Protein AF-A0A5J5V702-F1 (afdb_monomer)

Mean predicted aligned error: 15.48 Å

Organism: Gossypium barbadense (NCBI:txid3634)

Radius of gyration: 62.13 Å; Cα contacts (8 Å, |Δi|>4): 213; chains: 1; bounding box: 121×42×142 Å

pLDDT: mean 84.04, std 14.52, range [38.34, 98.62]

Sequence (280 aa):
MHNDGTEVNLLRATGCVHVANSTTPTIPLVICLHENYPQKAPLVFVSLHPMTPIHRHHPFVDNTTGATSPPYILTWKYPPCNLSELLRNLVQLFTIDNPFSYTPTTPACLTHPWLVSTKEALDRLVGMLHYDMVALRASTSDEIEKLSLLQEELKRRDRFITSMVAELGEERMRLEERVKNWAEETDRVENWLRVNDGRSLNARDVEIEDAFEMDETTRARLESSAADLAIEEVMYKLDKALEHEVVSFDSYIKQVRSLARQQFFHRCNEMASTSSPTSV

InterPro domains:
  IPR008883 Ubiquitin E2 variant, N-terminal [PF05743] (1-99)
  IPR008883 Ubiquitin E2 variant, N-terminal [PS51322] (1-104)
  IPR016135 Ubiquitin-conjugating enzyme/RWD-like [G3DSA:3.10.110.10] (1-103)
  IPR016135 Ubiquitin-conjugating enzyme/RWD-like [SSF54495] (14-100)
  IPR017916 Steadiness box (SB) domain [PF09454] (219-267)
  IPR017916 Steadiness box (SB) domain [PS51312] (215-280)
  IPR037202 ESCRT assembly domain [SSF140111] (221-268)
  IPR052070 ESCRT-I complex UEV domain-containing protein [PTHR23306] (104-271)

Foldseek 3Di:
DPPPPDDFDWDWDWDWADAPDPPDDIWIKIWTHGPPPPQAFIWIFTDADPVQFFDPQQLAAHRPGRTGHQVLNVVRHPPVDDPVVVSVLVNVSCNQPPRRDPDRPPPPPPDDPVVDPPSSVVRVVSRVVSVVVVVVVVVVVVVVVVVVVVVVVVVVVVVVVVVVVVVVVVVVVVVVVVVVVVVVVVVVVVVVCVVCVVVVVVCVPPDPVNVDDDDPLRVLLVVLVVLLVVLVVVLVVLVVCVVVVVDDPVRNVVSNVVSVVSNVVSVVSNVVSVPPDPDD

Structure (mmCIF, N/CA/C/O backbone):
data_AF-A0A5J5V702-F1
#
_entry.id   AF-A0A5J5V702-F1
#
loop_
_atom_site.group_PDB
_atom_site.id
_atom_site.type_symbol
_atom_site.label_atom_id
_atom_site.label_alt_id
_atom_site.label_comp_id
_atom_site.label_asym_id
_atom_site.label_entity_id
_atom_site.label_seq_id
_atom_site.pdbx_PDB_ins_code
_atom_site.Cartn_x
_atom_site.Cartn_y
_atom_site.Cartn_z
_atom_site.occupancy
_atom_site.B_iso_or_equiv
_atom_site.auth_seq_id
_atom_site.auth_comp_id
_atom_site.auth_asym_id
_atom_site.auth_atom_id
_atom_site.pdbx_PDB_model_num
ATOM 1 N N . MET A 1 1 ? 43.379 9.848 -31.985 1.00 45.41 1 MET A N 1
ATOM 2 C CA . MET A 1 1 ? 44.114 9.144 -30.919 1.00 45.41 1 MET A CA 1
ATOM 3 C C . MET A 1 1 ? 43.507 7.768 -30.775 1.00 45.41 1 MET A C 1
ATOM 5 O O . MET A 1 1 ? 42.282 7.672 -30.787 1.00 45.41 1 MET A O 1
ATOM 9 N N . HIS A 1 2 ? 44.319 6.716 -30.692 1.00 52.53 2 HIS A N 1
ATOM 10 C CA . HIS A 1 2 ? 43.804 5.435 -30.197 1.00 52.53 2 HIS A CA 1
ATOM 11 C C . HIS A 1 2 ? 43.393 5.596 -28.736 1.00 52.53 2 HIS A C 1
ATOM 13 O O . HIS A 1 2 ? 43.926 6.459 -28.041 1.00 52.53 2 HIS A O 1
ATOM 19 N N . ASN A 1 3 ? 42.544 4.699 -28.237 1.00 54.47 3 ASN A N 1
ATOM 20 C CA . ASN A 1 3 ? 42.250 4.572 -26.801 1.00 54.47 3 ASN A CA 1
ATOM 21 C C . ASN A 1 3 ? 43.488 4.206 -25.940 1.00 54.47 3 ASN A C 1
ATOM 23 O O . ASN A 1 3 ? 43.336 3.948 -24.753 1.00 54.47 3 ASN A O 1
ATOM 27 N N . ASP A 1 4 ? 44.690 4.183 -26.528 1.00 59.31 4 ASP A N 1
ATOM 28 C CA . ASP A 1 4 ? 45.968 3.766 -25.937 1.00 59.31 4 ASP A CA 1
ATOM 29 C C . ASP A 1 4 ? 47.013 4.909 -25.921 1.00 59.31 4 ASP A C 1
ATOM 31 O O . ASP A 1 4 ? 48.211 4.684 -25.800 1.00 59.31 4 ASP A O 1
ATOM 35 N N . GLY A 1 5 ? 46.581 6.163 -26.126 1.00 55.06 5 GLY A N 1
ATOM 36 C CA . GLY A 1 5 ? 47.442 7.354 -26.013 1.00 55.06 5 GLY A CA 1
ATOM 37 C C . GLY A 1 5 ? 48.407 7.606 -27.180 1.00 55.06 5 GLY A C 1
ATOM 38 O O . GLY A 1 5 ? 49.168 8.568 -27.145 1.00 55.06 5 GLY A O 1
ATOM 39 N N . THR A 1 6 ? 48.369 6.787 -28.233 1.00 62.66 6 THR A N 1
ATOM 40 C CA . THR A 1 6 ? 49.187 6.970 -29.441 1.00 62.66 6 THR A CA 1
ATOM 41 C C . THR A 1 6 ? 48.544 7.948 -30.433 1.00 62.66 6 THR A C 1
ATOM 43 O O . THR A 1 6 ? 47.348 7.872 -30.755 1.00 62.66 6 THR A O 1
ATOM 46 N N . GLU A 1 7 ? 49.356 8.888 -30.926 1.00 65.88 7 GLU A N 1
ATOM 47 C CA . GLU A 1 7 ? 49.005 9.783 -32.028 1.00 65.88 7 GLU A CA 1
ATOM 48 C C . GLU A 1 7 ? 49.080 9.015 -33.350 1.00 65.88 7 GLU A C 1
ATOM 50 O O . GLU A 1 7 ? 50.068 8.347 -33.640 1.00 65.88 7 GLU A O 1
ATOM 55 N N . VAL A 1 8 ? 48.008 9.078 -34.136 1.00 72.38 8 VAL A N 1
ATOM 56 C CA . VAL A 1 8 ? 47.887 8.377 -35.419 1.00 72.38 8 VAL A CA 1
ATOM 57 C C . VAL A 1 8 ? 47.246 9.327 -36.411 1.00 72.38 8 VAL A C 1
ATOM 59 O O . VAL A 1 8 ? 46.272 10.008 -36.062 1.00 72.38 8 VAL A O 1
ATOM 62 N N . ASN A 1 9 ? 47.766 9.369 -37.639 1.00 76.94 9 ASN A N 1
ATOM 63 C CA . ASN A 1 9 ? 47.197 10.217 -38.672 1.00 76.94 9 ASN A CA 1
ATOM 64 C C . ASN A 1 9 ? 45.887 9.602 -39.155 1.00 76.94 9 ASN A C 1
ATOM 66 O O . ASN A 1 9 ? 45.829 8.465 -39.622 1.00 76.94 9 ASN A O 1
ATOM 70 N N . LEU A 1 10 ? 44.808 10.368 -39.035 1.00 85.06 10 LEU A N 1
ATOM 71 C CA . LEU A 1 10 ? 43.509 9.982 -39.561 1.00 85.06 10 LEU A CA 1
ATOM 72 C C . LEU A 1 10 ? 43.209 10.822 -40.793 1.00 85.06 10 LEU A C 1
ATOM 74 O O . LEU A 1 10 ? 43.263 12.051 -40.739 1.00 85.06 10 LEU A O 1
ATOM 78 N N . LEU A 1 11 ? 42.835 10.168 -41.891 1.00 88.75 11 LEU A N 1
ATOM 79 C CA . LEU A 1 11 ? 42.277 10.885 -43.029 1.00 88.75 11 LEU A CA 1
ATOM 80 C C . LEU A 1 11 ? 40.830 11.231 -42.696 1.00 88.75 11 LEU A C 1
ATOM 82 O O . LEU A 1 11 ? 39.981 10.346 -42.587 1.00 88.75 11 LEU A O 1
ATOM 86 N N . ARG A 1 12 ? 40.558 12.524 -42.518 1.00 91.31 12 ARG A N 1
ATOM 87 C CA . ARG A 1 12 ? 39.220 13.043 -42.234 1.00 91.31 12 ARG A CA 1
ATOM 88 C C . ARG A 1 12 ? 38.536 13.460 -43.530 1.00 91.31 12 ARG A C 1
ATOM 90 O O . ARG A 1 12 ? 38.942 14.427 -44.166 1.00 91.31 12 ARG A O 1
ATOM 97 N N . ALA A 1 13 ? 37.464 12.763 -43.876 1.00 90.81 13 ALA A N 1
ATOM 98 C CA . ALA A 1 13 ? 36.543 13.133 -44.936 1.00 90.81 13 ALA A CA 1
ATOM 99 C C . ALA A 1 13 ? 35.248 13.668 -44.316 1.00 90.81 13 ALA A C 1
ATOM 101 O O . ALA A 1 13 ? 34.679 13.060 -43.413 1.00 90.81 13 ALA A O 1
ATOM 102 N N . THR A 1 14 ? 34.773 14.810 -44.796 1.00 91.19 14 THR A N 1
ATOM 103 C CA . THR A 1 14 ? 33.498 15.400 -44.375 1.00 91.19 14 THR A CA 1
ATOM 104 C C . THR A 1 14 ? 32.553 15.442 -45.557 1.00 91.19 14 THR A C 1
ATOM 106 O O . THR A 1 14 ? 32.949 15.860 -46.644 1.00 91.19 14 THR A O 1
ATOM 109 N N . GLY A 1 15 ? 31.310 15.036 -45.347 1.00 89.00 15 GLY A N 1
ATOM 110 C CA . GLY A 1 15 ? 30.301 15.010 -46.391 1.00 89.00 15 GLY A CA 1
ATOM 111 C C . GLY A 1 15 ? 28.898 15.015 -45.812 1.00 89.00 15 GLY A C 1
ATOM 112 O O . GLY A 1 15 ? 28.700 15.145 -44.608 1.00 89.00 15 GLY A O 1
ATOM 113 N N . CYS A 1 16 ? 27.921 14.863 -46.691 1.00 88.06 16 CYS A N 1
ATOM 114 C CA . CYS A 1 16 ? 26.512 14.902 -46.346 1.00 88.06 16 CYS A CA 1
ATOM 115 C C . CYS A 1 16 ? 25.790 13.736 -47.018 1.00 88.06 16 CYS A C 1
ATOM 117 O O . CYS A 1 16 ? 25.974 13.500 -48.213 1.00 88.06 16 CYS A O 1
ATOM 119 N N . VAL A 1 17 ? 24.952 13.032 -46.263 1.00 86.75 17 VAL A N 1
ATOM 120 C CA . VAL A 1 17 ? 24.092 11.964 -46.774 1.00 86.75 17 VAL A CA 1
ATOM 121 C C . VAL A 1 17 ? 22.663 12.474 -46.893 1.00 86.75 17 VAL A C 1
ATOM 123 O O . VAL A 1 17 ? 22.131 13.108 -45.983 1.00 86.75 17 VAL A O 1
ATOM 126 N N . HIS A 1 18 ? 22.056 12.186 -48.040 1.00 83.12 18 HIS A N 1
ATOM 127 C CA . HIS A 1 18 ? 20.666 12.505 -48.328 1.00 83.12 18 HIS A CA 1
ATOM 128 C C . HIS A 1 18 ? 19.852 11.218 -48.256 1.00 83.12 18 HIS A C 1
ATOM 130 O O . HIS A 1 18 ? 20.217 10.206 -48.854 1.00 83.12 18 HIS A O 1
ATOM 136 N N . VAL A 1 19 ? 18.757 11.278 -47.513 1.00 81.81 19 VAL A N 1
ATOM 137 C CA . VAL A 1 19 ? 17.764 10.211 -47.405 1.00 81.81 19 VAL A CA 1
ATOM 138 C C . VAL A 1 19 ? 16.614 10.541 -48.359 1.00 81.81 19 VAL A C 1
ATOM 140 O O . VAL A 1 19 ? 16.327 11.713 -48.591 1.00 81.81 19 VAL A O 1
ATOM 143 N N . ALA A 1 20 ? 15.970 9.528 -48.944 1.00 64.81 20 ALA A N 1
ATOM 144 C CA . ALA A 1 20 ? 15.042 9.664 -50.077 1.00 64.81 20 ALA A CA 1
ATOM 145 C C . ALA A 1 20 ? 13.696 10.376 -49.783 1.00 64.81 20 ALA A C 1
ATOM 147 O O . ALA A 1 20 ? 12.790 10.326 -50.611 1.00 64.81 20 ALA A O 1
ATOM 148 N N . ASN A 1 21 ? 13.566 11.085 -48.659 1.00 61.84 21 ASN A N 1
ATOM 149 C CA . ASN A 1 21 ? 12.361 11.824 -48.289 1.00 61.84 21 ASN A CA 1
ATOM 150 C C . ASN A 1 21 ? 12.642 13.334 -48.352 1.00 61.84 21 ASN A C 1
ATOM 152 O O . ASN A 1 21 ? 13.503 13.846 -47.641 1.00 61.84 21 ASN A O 1
ATOM 156 N N . SER A 1 22 ? 11.896 14.068 -49.184 1.00 54.03 22 SER A N 1
ATOM 157 C CA . SER A 1 22 ? 12.130 15.495 -49.487 1.00 54.03 22 SER A CA 1
ATOM 158 C C . SER A 1 22 ? 12.001 16.453 -48.293 1.00 54.03 22 SER A C 1
ATOM 160 O O . SER A 1 22 ? 12.308 17.634 -48.428 1.00 54.03 22 SER A O 1
ATOM 162 N N . THR A 1 23 ? 11.523 15.969 -47.146 1.00 65.25 23 THR A N 1
ATOM 163 C CA . THR A 1 23 ? 11.234 16.771 -45.946 1.00 65.25 23 THR A CA 1
ATOM 164 C C . THR A 1 23 ? 12.245 16.555 -44.815 1.00 65.25 23 THR A C 1
ATOM 166 O O . THR A 1 23 ? 12.215 17.292 -43.834 1.00 65.25 23 THR A O 1
ATOM 169 N N . THR A 1 24 ? 13.133 15.555 -44.912 1.00 71.12 24 THR A N 1
ATOM 170 C CA . THR A 1 24 ? 14.126 15.277 -43.860 1.00 71.12 24 THR A CA 1
ATOM 171 C C . THR A 1 24 ? 15.396 16.105 -44.055 1.00 71.12 24 THR A C 1
ATOM 173 O O . THR A 1 24 ? 15.865 16.217 -45.190 1.00 71.12 24 THR A O 1
ATOM 176 N N . PRO A 1 25 ? 15.994 16.652 -42.979 1.00 77.69 25 PRO A N 1
ATOM 177 C CA . PRO A 1 25 ? 17.246 17.388 -43.082 1.00 77.69 25 PRO A CA 1
ATOM 178 C C . PRO A 1 25 ? 18.377 16.474 -43.569 1.00 77.69 25 PRO A C 1
ATOM 180 O O . PRO A 1 25 ? 18.447 15.293 -43.217 1.00 77.69 25 PRO A O 1
ATOM 183 N N . THR A 1 26 ? 19.280 17.039 -44.370 1.00 84.44 26 THR A N 1
ATOM 184 C CA . THR A 1 26 ? 20.509 16.369 -44.800 1.00 84.44 26 THR A CA 1
ATOM 185 C C . THR A 1 26 ? 21.360 15.997 -43.587 1.00 84.44 26 THR A C 1
ATOM 187 O O . THR A 1 26 ? 21.504 16.794 -42.662 1.00 84.44 26 THR A O 1
ATOM 190 N N . ILE A 1 27 ? 21.960 14.804 -43.601 1.00 88.56 27 ILE A N 1
ATOM 191 C CA . ILE A 1 27 ? 22.721 14.277 -42.465 1.00 88.56 27 ILE A CA 1
ATOM 192 C C . ILE A 1 27 ? 24.217 14.538 -42.689 1.00 88.56 27 ILE A C 1
ATOM 194 O O . ILE A 1 27 ? 24.819 13.893 -43.554 1.00 88.56 27 ILE A O 1
ATOM 198 N N . PRO A 1 28 ? 24.848 15.468 -41.948 1.00 91.38 28 PRO A N 1
ATOM 199 C CA . PRO A 1 28 ? 26.277 15.729 -42.066 1.00 91.38 28 PRO A CA 1
ATOM 200 C C . PRO A 1 28 ? 27.086 14.598 -41.422 1.00 91.38 28 PRO A C 1
ATOM 202 O O . PRO A 1 28 ? 26.949 14.326 -40.229 1.00 91.38 28 PRO A O 1
ATOM 205 N N . LEU A 1 29 ? 27.968 13.971 -42.197 1.00 91.88 29 LEU A N 1
ATOM 206 C CA . LEU A 1 29 ? 28.841 12.887 -41.759 1.00 91.88 29 LEU A CA 1
ATOM 207 C C . LEU A 1 29 ? 30.314 13.294 -41.792 1.00 91.88 29 LEU A C 1
ATOM 209 O O . LEU A 1 29 ? 30.806 13.916 -42.735 1.00 91.88 29 LEU A O 1
ATOM 213 N N . VAL A 1 30 ? 31.038 12.861 -40.768 1.00 93.38 30 VAL A N 1
ATOM 214 C CA . VAL A 1 30 ? 32.495 12.909 -40.685 1.00 93.38 30 VAL A CA 1
ATOM 215 C C . VAL A 1 30 ? 32.998 11.475 -40.640 1.00 93.38 30 VAL A C 1
ATOM 217 O O . VAL A 1 30 ? 32.661 10.726 -39.728 1.00 93.38 30 VAL A O 1
ATOM 220 N N . ILE A 1 31 ? 33.807 11.094 -41.622 1.00 93.56 31 ILE A N 1
ATOM 221 C CA . ILE A 1 31 ? 34.432 9.778 -41.712 1.00 93.56 31 ILE A CA 1
ATOM 222 C C . ILE A 1 31 ? 35.928 9.947 -41.485 1.00 93.56 31 ILE A C 1
ATOM 224 O O . ILE A 1 31 ? 36.589 10.696 -42.202 1.00 93.56 31 ILE A O 1
ATOM 228 N N . CYS A 1 32 ? 36.468 9.235 -40.506 1.00 91.88 32 CYS A N 1
ATOM 229 C CA . CYS A 1 32 ? 37.891 9.217 -40.203 1.00 91.88 32 CYS A CA 1
ATOM 230 C C .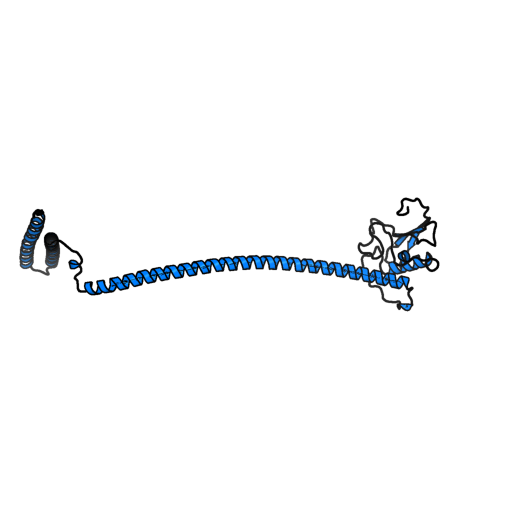 CYS A 1 32 ? 38.460 7.834 -40.540 1.00 91.88 32 CYS A C 1
ATOM 232 O O . CYS A 1 32 ? 38.056 6.827 -39.953 1.00 91.88 32 CYS A O 1
ATOM 234 N N . LEU A 1 33 ? 39.401 7.782 -41.483 1.00 92.06 33 LEU A N 1
ATOM 235 C CA . LEU A 1 33 ? 40.094 6.556 -41.878 1.00 92.06 33 LEU A CA 1
ATOM 236 C C . LEU A 1 33 ? 41.418 6.436 -41.128 1.00 92.06 33 LEU A C 1
ATOM 238 O O . LEU A 1 33 ? 42.198 7.385 -41.081 1.00 92.06 33 LEU A O 1
ATOM 242 N N . HIS A 1 34 ? 41.681 5.256 -40.579 1.00 90.31 34 HIS A N 1
ATOM 243 C CA . HIS A 1 34 ? 42.969 4.924 -39.979 1.00 90.31 34 HIS A CA 1
ATOM 244 C C . HIS A 1 34 ? 44.005 4.595 -41.065 1.00 90.31 34 HIS A C 1
ATOM 246 O O . HIS A 1 34 ? 43.657 4.033 -42.097 1.00 90.31 34 HIS A O 1
ATOM 252 N N . GLU A 1 35 ? 45.289 4.829 -40.789 1.00 87.31 35 GLU A N 1
ATOM 253 C CA . GLU A 1 35 ? 46.437 4.383 -41.608 1.00 87.31 35 GLU A CA 1
ATOM 254 C C . GLU A 1 35 ? 46.402 2.892 -42.022 1.00 87.31 35 GLU A C 1
ATOM 256 O O . GLU A 1 35 ? 46.910 2.538 -43.078 1.00 87.31 35 GLU A O 1
ATOM 261 N N . ASN A 1 36 ? 45.752 2.019 -41.238 1.0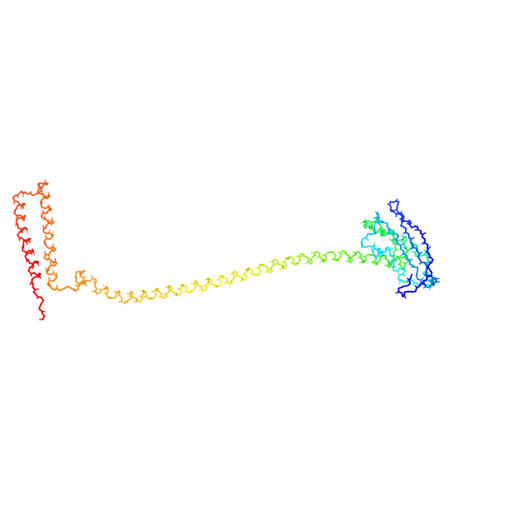0 88.69 36 ASN A N 1
ATOM 262 C CA . ASN A 1 36 ? 45.616 0.583 -41.511 1.00 88.69 36 ASN A CA 1
ATOM 263 C C . ASN A 1 36 ? 44.274 0.264 -42.186 1.00 88.69 36 ASN A C 1
ATOM 265 O O . ASN A 1 36 ? 43.754 -0.843 -42.056 1.00 88.69 36 ASN A O 1
ATOM 269 N N . TYR A 1 37 ? 43.632 1.249 -42.806 1.00 88.25 37 TYR A N 1
ATOM 270 C CA . TYR A 1 37 ? 42.491 1.009 -43.673 1.00 88.25 37 TYR A CA 1
ATOM 271 C C . TYR A 1 37 ? 42.990 0.318 -44.956 1.00 88.25 37 TYR A C 1
ATOM 273 O O . TYR A 1 37 ? 43.976 0.775 -45.535 1.00 88.25 37 TYR A O 1
ATOM 281 N N . PRO A 1 38 ? 42.332 -0.751 -45.440 1.00 90.75 38 PRO A N 1
ATOM 282 C CA . PRO A 1 38 ? 40.997 -1.227 -45.067 1.00 90.75 38 PRO A CA 1
ATOM 283 C C . PRO A 1 38 ? 40.950 -2.333 -43.997 1.00 90.75 38 PRO A C 1
ATOM 285 O O . PRO A 1 38 ? 39.866 -2.834 -43.700 1.00 90.75 38 PRO A O 1
ATOM 288 N N . GLN A 1 39 ? 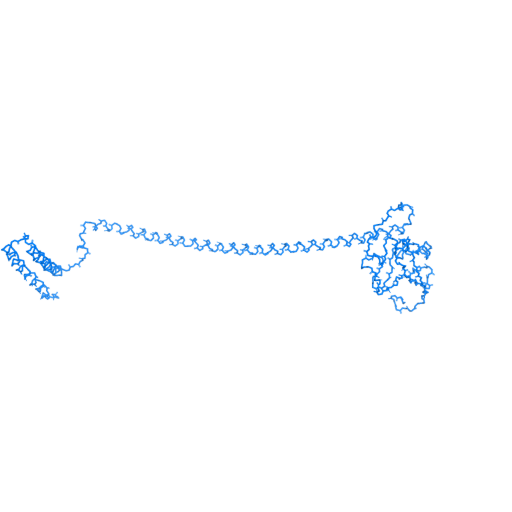42.072 -2.735 -43.394 1.00 90.50 39 GLN A N 1
ATOM 289 C CA . GLN A 1 39 ? 42.091 -3.773 -42.352 1.00 90.50 39 GLN A CA 1
ATOM 290 C C . GLN A 1 39 ? 41.395 -3.325 -41.055 1.00 90.50 39 GLN A C 1
ATOM 292 O O . GLN A 1 39 ? 40.799 -4.153 -40.367 1.00 90.50 39 GLN A O 1
ATOM 297 N N . LYS A 1 40 ? 41.428 -2.026 -40.731 1.00 89.12 40 LYS A N 1
ATOM 298 C CA . LYS A 1 40 ? 40.650 -1.419 -39.640 1.00 89.12 40 LYS A CA 1
ATOM 299 C C . LYS A 1 40 ? 39.413 -0.692 -40.166 1.00 89.12 40 LYS A C 1
ATOM 301 O O . LYS A 1 40 ? 39.465 -0.044 -41.211 1.00 89.12 40 LYS A O 1
ATOM 306 N N . ALA A 1 41 ? 38.324 -0.780 -39.405 1.00 91.75 41 ALA A N 1
ATOM 307 C CA . ALA A 1 41 ? 37.080 -0.090 -39.714 1.00 91.75 41 ALA A CA 1
ATOM 308 C C . ALA A 1 41 ? 37.267 1.440 -39.695 1.00 91.75 41 ALA A C 1
ATOM 310 O O . ALA A 1 41 ? 38.043 1.952 -38.881 1.00 91.75 41 ALA A O 1
ATOM 311 N N . PRO A 1 42 ? 36.556 2.180 -40.558 1.00 93.00 42 PRO A N 1
ATOM 312 C CA . PRO A 1 42 ? 36.474 3.629 -40.454 1.00 93.00 42 PRO A CA 1
ATOM 313 C C . PRO A 1 42 ? 35.679 4.039 -39.208 1.00 93.00 42 PRO A C 1
ATOM 315 O O . PRO A 1 42 ? 34.750 3.345 -38.795 1.00 93.00 42 PRO A O 1
ATOM 318 N N . LEU A 1 43 ? 36.008 5.198 -38.643 1.00 92.31 43 LEU A N 1
ATOM 319 C CA . LEU A 1 43 ? 35.183 5.844 -37.624 1.00 92.31 43 LEU A CA 1
ATOM 320 C C . LEU A 1 43 ? 34.215 6.793 -38.322 1.00 92.31 43 LEU A C 1
ATOM 322 O O . LEU A 1 43 ? 34.636 7.571 -39.179 1.00 92.31 43 LEU A O 1
ATOM 326 N N . VAL A 1 44 ? 32.936 6.744 -37.965 1.00 93.00 44 VAL A N 1
ATOM 327 C CA . VAL A 1 44 ? 31.908 7.586 -38.581 1.00 93.00 44 VAL A CA 1
ATOM 328 C C . VAL A 1 44 ? 31.148 8.333 -37.498 1.00 93.00 44 VAL A C 1
ATOM 330 O O . VAL A 1 44 ? 30.690 7.728 -36.530 1.00 93.00 44 VAL A O 1
ATOM 333 N N . PHE A 1 45 ? 31.006 9.641 -37.685 1.00 92.44 45 PHE A N 1
ATOM 334 C CA . PHE A 1 45 ? 30.318 10.543 -36.772 1.00 92.44 45 PHE A CA 1
ATOM 335 C C . PHE A 1 45 ? 29.269 11.358 -37.527 1.00 92.44 45 PHE A C 1
ATOM 337 O O . PHE A 1 45 ? 29.546 11.883 -38.607 1.00 92.44 45 PHE A O 1
ATOM 344 N N . VAL A 1 46 ? 28.084 11.505 -36.947 1.00 91.94 46 VAL A N 1
ATOM 345 C CA . VAL A 1 46 ? 27.089 12.501 -37.342 1.00 91.94 46 VAL A CA 1
ATOM 346 C C . VAL A 1 46 ? 27.474 13.824 -36.690 1.00 91.94 46 VAL A C 1
ATOM 348 O O . VAL A 1 46 ? 27.697 13.887 -35.482 1.00 91.94 46 VAL A O 1
ATOM 351 N N . SER A 1 47 ? 27.585 14.892 -37.479 1.00 87.00 47 SER A N 1
ATOM 352 C CA . SER A 1 47 ? 27.947 16.199 -36.921 1.00 87.00 47 SER A CA 1
ATOM 353 C C . SER A 1 47 ? 26.802 16.731 -36.070 1.00 87.00 47 SER A C 1
ATOM 355 O O . SER A 1 47 ? 25.681 16.889 -36.552 1.00 87.00 47 SER A O 1
ATOM 357 N N . LEU A 1 48 ? 27.100 17.023 -34.808 1.00 82.69 48 LEU A N 1
ATOM 358 C CA . LEU A 1 48 ? 26.140 17.592 -33.876 1.00 82.69 48 LEU A CA 1
ATOM 359 C C . LEU A 1 48 ? 25.925 19.073 -34.188 1.00 82.69 48 LEU A C 1
ATOM 361 O O . LEU A 1 48 ? 26.885 19.828 -34.357 1.00 82.69 48 LEU A O 1
ATOM 365 N N . HIS A 1 49 ? 24.665 19.496 -34.225 1.00 79.00 49 HIS A N 1
ATOM 366 C CA . HIS A 1 49 ? 24.304 20.901 -34.350 1.00 79.00 49 HIS A CA 1
ATOM 367 C C . HIS A 1 49 ? 23.369 21.298 -33.196 1.00 79.00 49 HIS A C 1
ATOM 369 O O . HIS A 1 49 ? 22.406 20.573 -32.939 1.00 79.00 49 HIS A O 1
ATOM 375 N N . PRO A 1 50 ? 23.599 22.435 -32.505 1.00 72.50 50 PRO A N 1
ATOM 376 C CA . PRO A 1 50 ? 22.805 22.817 -31.332 1.00 72.50 50 PRO A CA 1
ATOM 377 C C . PRO A 1 50 ? 21.301 22.950 -31.599 1.00 72.50 50 PRO A C 1
ATOM 379 O O . PRO A 1 50 ? 20.502 22.721 -30.697 1.00 72.50 50 PRO A O 1
ATOM 382 N N . MET A 1 51 ? 20.914 23.304 -32.830 1.00 74.94 51 MET A N 1
ATOM 383 C CA . MET A 1 51 ? 19.506 23.473 -33.216 1.00 74.94 51 MET A CA 1
ATOM 384 C C . MET A 1 51 ? 18.829 22.174 -33.672 1.00 74.94 51 MET A C 1
ATOM 386 O O . MET A 1 51 ? 17.607 22.130 -33.764 1.00 74.94 51 MET A O 1
ATOM 390 N N . THR A 1 52 ? 19.594 21.115 -33.949 1.00 78.88 52 THR A N 1
ATOM 391 C CA . THR A 1 52 ? 19.071 19.807 -34.373 1.00 78.88 52 THR A CA 1
ATOM 392 C C . THR A 1 52 ? 19.788 18.704 -33.593 1.00 78.88 52 THR A C 1
ATOM 394 O O . THR A 1 52 ? 20.711 18.071 -34.116 1.00 78.88 52 THR A O 1
ATOM 397 N N . PRO A 1 53 ? 19.429 18.505 -32.313 1.00 82.50 53 PRO A N 1
ATOM 398 C CA . PRO A 1 53 ? 20.021 17.448 -31.512 1.00 82.50 53 PRO A CA 1
ATOM 399 C C . PRO A 1 53 ? 19.600 16.070 -32.028 1.00 82.50 53 PRO A C 1
ATOM 401 O O . PRO A 1 53 ? 18.490 15.884 -32.527 1.00 82.50 53 PRO A O 1
ATOM 404 N N . ILE A 1 54 ? 20.493 15.095 -31.874 1.00 84.94 54 ILE A N 1
ATOM 405 C CA . ILE A 1 54 ? 20.183 13.690 -32.148 1.00 84.94 54 ILE A CA 1
ATOM 406 C C . ILE A 1 54 ? 19.202 13.198 -31.080 1.00 84.94 54 ILE A C 1
ATOM 408 O O . ILE A 1 54 ? 19.339 13.536 -29.896 1.00 84.94 54 ILE A O 1
ATOM 412 N N . HIS A 1 55 ? 18.184 12.432 -31.472 1.00 82.94 55 HIS A N 1
ATOM 413 C CA . HIS A 1 55 ? 17.197 11.939 -30.510 1.00 82.94 55 HIS A CA 1
ATOM 414 C C . HIS A 1 55 ? 17.814 10.936 -29.511 1.00 82.94 55 HIS A C 1
ATOM 416 O O . HIS A 1 55 ? 18.802 10.260 -29.788 1.00 82.94 55 HIS A O 1
ATOM 422 N N . ARG A 1 56 ? 17.274 10.895 -28.283 1.00 80.25 56 ARG A N 1
ATOM 423 C CA . ARG A 1 56 ? 17.956 10.294 -27.114 1.00 80.25 56 ARG A CA 1
ATOM 424 C C . ARG A 1 56 ? 18.083 8.769 -27.138 1.00 80.25 56 ARG A C 1
ATOM 426 O O . ARG A 1 56 ? 18.899 8.248 -26.388 1.00 80.25 56 ARG A O 1
ATOM 433 N N . HIS A 1 57 ? 17.280 8.078 -27.940 1.00 81.44 57 HIS A N 1
ATOM 434 C CA . HIS A 1 57 ? 17.206 6.614 -27.961 1.00 81.44 57 HIS A CA 1
ATOM 435 C C . HIS A 1 57 ? 17.527 6.066 -29.356 1.00 81.44 57 HIS A C 1
ATOM 437 O O . HIS A 1 57 ? 16.939 5.079 -29.785 1.00 81.44 57 HIS A O 1
ATOM 443 N N . HIS A 1 58 ? 18.411 6.741 -30.097 1.00 86.88 58 HIS A N 1
ATOM 444 C CA . HIS A 1 58 ? 18.828 6.257 -31.405 1.00 86.88 58 HIS A CA 1
ATOM 445 C C . HIS A 1 58 ? 19.675 4.980 -31.242 1.00 86.88 58 HIS A C 1
ATOM 447 O O . HIS A 1 58 ? 20.690 5.010 -30.541 1.00 86.88 58 HIS A O 1
ATOM 453 N N . PRO A 1 59 ? 19.323 3.864 -31.907 1.00 86.38 59 PRO A N 1
ATOM 454 C CA . PRO A 1 59 ? 19.945 2.557 -31.686 1.00 86.38 59 PRO A CA 1
ATOM 455 C C . PRO A 1 59 ? 21.429 2.516 -32.071 1.00 86.38 59 PRO A C 1
ATOM 457 O O . PRO A 1 59 ? 22.199 1.747 -31.500 1.00 86.38 59 PRO A O 1
ATOM 460 N N . PHE A 1 60 ? 21.838 3.339 -33.043 1.00 88.88 60 PHE A N 1
ATOM 461 C CA . PHE A 1 60 ? 23.185 3.290 -33.631 1.00 88.88 60 PHE A CA 1
ATOM 462 C C . PHE A 1 60 ? 23.987 4.581 -33.541 1.00 88.88 60 PHE A C 1
ATOM 464 O O . PHE A 1 60 ? 25.088 4.620 -34.084 1.00 88.88 60 PHE A O 1
ATOM 471 N N . VAL A 1 61 ? 23.463 5.644 -32.930 1.00 90.31 61 VAL A N 1
ATOM 472 C CA . VAL A 1 61 ? 24.128 6.952 -32.927 1.00 90.31 61 VAL A CA 1
ATOM 473 C C . VAL A 1 61 ? 24.068 7.526 -31.528 1.00 90.31 61 VAL A C 1
ATOM 475 O O . VAL A 1 61 ? 22.991 7.726 -30.977 1.00 90.31 61 VAL A O 1
ATOM 478 N N . ASP A 1 62 ? 25.239 7.779 -30.961 1.00 89.44 62 ASP A N 1
ATOM 479 C CA . ASP A 1 62 ? 25.351 8.399 -29.650 1.00 89.44 62 ASP A CA 1
ATOM 480 C C . ASP A 1 62 ? 24.952 9.879 -29.726 1.00 89.44 62 ASP A C 1
ATOM 482 O O . ASP A 1 62 ? 25.453 10.638 -30.559 1.00 89.44 62 ASP A O 1
ATOM 486 N N . ASN A 1 63 ? 24.057 10.301 -28.835 1.00 87.19 63 ASN A N 1
ATOM 487 C CA . ASN A 1 63 ? 23.548 11.667 -28.795 1.00 87.19 63 ASN A CA 1
ATOM 488 C C . ASN A 1 63 ? 24.578 12.685 -28.274 1.00 87.19 63 ASN A C 1
ATOM 490 O O . ASN A 1 63 ? 24.431 13.876 -28.548 1.00 87.19 63 ASN A O 1
ATOM 494 N N . THR A 1 64 ? 25.606 12.242 -27.541 1.00 86.50 64 THR A N 1
ATOM 495 C CA . THR A 1 64 ? 26.606 13.135 -26.936 1.00 86.50 64 THR A CA 1
ATOM 496 C C . THR A 1 64 ? 27.808 13.375 -27.838 1.00 86.50 64 THR A C 1
ATOM 498 O O . THR A 1 64 ? 28.295 14.501 -27.924 1.00 86.50 64 THR A O 1
ATOM 501 N N . THR A 1 65 ? 28.278 12.336 -28.530 1.00 87.00 65 THR A N 1
ATOM 502 C CA . THR A 1 65 ? 29.459 12.412 -29.403 1.00 87.00 65 THR A CA 1
ATOM 503 C C . THR A 1 65 ? 29.115 12.435 -30.891 1.00 87.00 65 THR A C 1
ATOM 505 O O . THR A 1 65 ? 29.961 12.797 -31.708 1.00 87.00 65 THR A O 1
ATOM 508 N N . GLY A 1 66 ? 27.896 12.032 -31.266 1.00 87.38 66 GLY A N 1
ATOM 509 C CA . GLY A 1 66 ? 27.515 11.798 -32.657 1.00 87.38 66 GLY A CA 1
ATOM 510 C C . GLY A 1 66 ? 28.156 10.544 -33.258 1.00 87.38 66 GLY A C 1
ATOM 511 O O . GLY A 1 66 ? 28.011 10.307 -34.456 1.00 87.38 66 GLY A O 1
ATOM 512 N N . ALA A 1 67 ? 28.883 9.737 -32.478 1.00 90.38 67 ALA A N 1
ATOM 513 C CA . ALA A 1 67 ? 29.534 8.533 -32.975 1.00 90.38 67 ALA A CA 1
ATOM 514 C C . ALA A 1 67 ? 28.501 7.505 -33.447 1.00 90.38 67 ALA A C 1
ATOM 516 O O . ALA A 1 67 ? 27.554 7.179 -32.731 1.00 90.38 67 ALA A O 1
ATOM 517 N N . THR A 1 68 ? 28.706 6.974 -34.651 1.00 90.69 68 THR A N 1
ATOM 518 C CA . THR A 1 68 ? 27.845 5.938 -35.223 1.00 90.69 68 THR A CA 1
ATOM 519 C C . THR A 1 68 ? 28.463 4.560 -35.007 1.00 90.69 68 THR A C 1
ATOM 521 O O . THR A 1 68 ? 29.653 4.356 -35.251 1.00 90.69 68 THR A O 1
ATOM 524 N N . SER A 1 69 ? 27.655 3.612 -34.545 1.00 89.06 69 SER A N 1
ATOM 525 C CA . SER A 1 69 ? 28.061 2.232 -34.261 1.00 89.06 69 SER A CA 1
ATOM 526 C C . SER A 1 69 ? 27.088 1.211 -34.869 1.00 89.06 69 SER A C 1
ATOM 528 O O . SER A 1 69 ? 26.556 0.370 -34.143 1.00 89.06 69 SER A O 1
ATOM 530 N N . PRO A 1 70 ? 26.814 1.253 -36.189 1.00 88.31 70 PRO A N 1
ATOM 531 C CA . PRO A 1 70 ? 26.025 0.210 -36.830 1.00 88.31 70 PRO A CA 1
ATOM 532 C C . PRO A 1 70 ? 26.769 -1.137 -36.771 1.00 88.31 70 PRO A C 1
ATOM 534 O O . PRO A 1 70 ? 28.006 -1.164 -36.869 1.00 88.31 70 PRO A O 1
ATOM 537 N N . PRO A 1 71 ? 26.055 -2.272 -36.666 1.00 87.50 71 PRO A N 1
ATOM 538 C CA . PRO A 1 71 ? 26.671 -3.595 -36.696 1.00 87.50 71 PRO A CA 1
ATOM 539 C C . PRO A 1 71 ? 27.579 -3.827 -37.908 1.00 87.50 71 PRO A C 1
ATOM 541 O O . PRO A 1 71 ? 28.573 -4.548 -37.779 1.00 87.50 71 PRO A O 1
ATOM 544 N N . TYR A 1 72 ? 27.333 -3.169 -39.047 1.00 87.50 72 TYR A N 1
ATOM 545 C CA . TYR A 1 72 ? 28.268 -3.155 -40.176 1.00 87.50 72 TYR A CA 1
ATOM 546 C C . TYR A 1 72 ? 29.697 -2.709 -39.788 1.00 87.50 72 TYR A C 1
ATOM 548 O O . TYR A 1 72 ? 30.659 -3.386 -40.161 1.00 87.50 72 TYR A O 1
ATOM 556 N N . ILE A 1 73 ? 29.854 -1.622 -39.016 1.00 90.19 73 ILE A N 1
ATOM 557 C CA . ILE A 1 73 ? 31.159 -1.138 -38.515 1.00 90.19 73 ILE A CA 1
ATOM 558 C C . ILE A 1 73 ? 31.704 -2.082 -37.437 1.00 90.19 73 ILE A C 1
ATOM 560 O O . ILE A 1 73 ? 32.880 -2.440 -37.470 1.00 90.19 73 ILE A O 1
ATOM 564 N N . LEU A 1 74 ? 30.849 -2.539 -36.515 1.00 88.69 74 LEU A N 1
ATOM 565 C CA . LEU A 1 74 ? 31.257 -3.420 -35.410 1.00 88.69 74 LEU A CA 1
ATOM 566 C C . LEU A 1 74 ? 31.771 -4.784 -35.892 1.00 88.69 74 LEU A C 1
ATOM 568 O O . LEU A 1 74 ? 32.618 -5.404 -35.254 1.00 88.69 74 LEU A O 1
ATOM 572 N N . THR A 1 75 ? 31.273 -5.253 -37.034 1.00 89.69 75 THR A N 1
ATOM 573 C CA . THR A 1 75 ? 31.634 -6.547 -37.628 1.00 89.69 75 THR A CA 1
ATOM 574 C C . THR A 1 75 ? 32.460 -6.391 -38.908 1.00 89.69 75 THR A C 1
ATOM 576 O O . THR A 1 75 ? 32.422 -7.263 -39.788 1.00 89.69 75 THR A O 1
ATOM 579 N N . TRP A 1 76 ? 33.191 -5.277 -39.026 1.00 91.06 76 TRP A N 1
ATOM 580 C CA . TRP A 1 76 ? 34.041 -4.955 -40.169 1.00 91.06 76 TRP A CA 1
ATOM 581 C C . TRP A 1 76 ? 35.087 -6.043 -40.429 1.00 91.06 76 TRP A C 1
ATOM 583 O O . TRP A 1 76 ? 35.869 -6.402 -39.548 1.00 91.06 76 TRP A O 1
ATOM 593 N N . LYS A 1 77 ? 35.123 -6.553 -41.663 1.00 91.38 77 LYS A N 1
ATOM 594 C CA . LYS A 1 77 ? 36.133 -7.507 -42.134 1.00 91.38 77 LYS A CA 1
ATOM 595 C C . LYS A 1 77 ? 36.487 -7.194 -43.582 1.00 91.38 77 LYS A C 1
ATOM 597 O O . LYS A 1 77 ? 35.609 -7.182 -44.437 1.00 91.38 77 LYS A O 1
ATOM 602 N N . TYR A 1 78 ? 37.764 -6.974 -43.866 1.00 87.69 78 TYR A N 1
ATOM 603 C CA . TYR A 1 78 ? 38.269 -6.852 -45.235 1.00 87.69 78 TYR A CA 1
ATOM 604 C C . TYR A 1 78 ? 38.605 -8.246 -45.806 1.00 87.69 78 TYR A C 1
ATOM 606 O O . TYR A 1 78 ? 39.121 -9.071 -45.049 1.00 87.69 78 TYR A O 1
ATOM 614 N N . PRO A 1 79 ? 38.321 -8.555 -47.093 1.00 87.75 79 PRO A N 1
ATOM 615 C CA . PRO A 1 79 ? 37.784 -7.689 -48.153 1.00 87.75 79 PRO A CA 1
ATOM 616 C C . PRO A 1 79 ? 36.258 -7.478 -48.276 1.00 87.75 79 PRO A C 1
ATOM 618 O O . PRO A 1 79 ? 35.891 -6.584 -49.039 1.00 87.75 79 PRO A O 1
ATOM 621 N N . PRO A 1 80 ? 35.343 -8.213 -47.603 1.00 85.31 80 PRO A N 1
ATOM 622 C CA . PRO A 1 80 ? 33.912 -8.048 -47.874 1.00 85.31 80 PRO A CA 1
ATOM 623 C C . PRO A 1 80 ? 33.341 -6.691 -47.428 1.00 85.31 80 PRO A C 1
ATOM 625 O O . PRO A 1 80 ? 32.346 -6.247 -47.991 1.00 85.31 80 PRO A O 1
ATOM 628 N N . CYS A 1 81 ? 33.957 -6.015 -46.453 1.00 89.62 81 CYS A N 1
ATOM 629 C CA . CYS A 1 81 ? 33.580 -4.667 -46.036 1.00 89.62 81 CYS A CA 1
ATOM 630 C C . CYS A 1 81 ? 34.419 -3.602 -46.753 1.00 89.62 81 CYS A C 1
ATOM 632 O O . CYS A 1 81 ? 35.650 -3.641 -46.743 1.00 89.62 81 CYS A O 1
ATOM 634 N N . ASN A 1 82 ? 33.741 -2.607 -47.323 1.00 90.38 82 ASN A N 1
ATOM 635 C CA . ASN A 1 82 ? 34.359 -1.435 -47.938 1.00 90.38 82 ASN A CA 1
ATOM 636 C C . ASN A 1 82 ? 33.559 -0.154 -47.623 1.00 90.38 82 ASN A C 1
ATOM 638 O O . ASN A 1 82 ? 32.462 -0.216 -47.061 1.00 90.38 82 ASN A O 1
ATOM 642 N N . LEU A 1 83 ? 34.137 1.009 -47.951 1.00 90.31 83 LEU A N 1
ATOM 643 C CA . LEU A 1 83 ? 33.553 2.319 -47.635 1.00 90.31 83 LEU A CA 1
ATOM 644 C C . LEU A 1 83 ? 32.271 2.610 -48.431 1.00 90.31 83 LEU A C 1
ATOM 646 O O . LEU A 1 83 ? 31.353 3.221 -47.892 1.00 90.31 83 LEU A O 1
ATOM 650 N N . SER A 1 84 ? 32.181 2.164 -49.687 1.00 89.31 84 SER A N 1
ATOM 651 C CA . SER A 1 84 ? 30.976 2.356 -50.503 1.00 89.31 84 SER A CA 1
ATOM 652 C C . SER A 1 84 ? 29.775 1.597 -49.945 1.00 89.31 84 SER A C 1
ATOM 654 O O . SER A 1 84 ? 28.692 2.166 -49.841 1.00 89.31 84 SER A O 1
ATOM 656 N N . GLU A 1 85 ? 29.969 0.347 -49.530 1.00 87.38 85 GLU A N 1
ATOM 657 C CA . GLU A 1 85 ? 28.919 -0.472 -48.921 1.00 87.38 85 GLU A CA 1
ATOM 658 C C . GLU A 1 85 ? 28.549 0.039 -47.525 1.00 87.38 85 GLU A C 1
ATOM 660 O O . GLU A 1 85 ? 27.370 0.063 -47.183 1.00 87.38 85 GLU A O 1
ATOM 665 N N . LEU A 1 86 ? 29.519 0.560 -46.760 1.00 89.25 86 LEU A N 1
ATOM 666 C CA . LEU A 1 86 ? 29.230 1.256 -45.503 1.00 89.25 86 LEU A CA 1
ATOM 667 C C . LEU A 1 86 ? 28.316 2.466 -45.725 1.00 89.25 86 LEU A C 1
ATOM 669 O O . LEU A 1 86 ? 27.336 2.632 -45.011 1.00 89.25 86 LEU A O 1
ATOM 673 N N . LEU A 1 87 ? 28.620 3.315 -46.710 1.00 89.06 87 LEU A N 1
ATOM 674 C CA . LEU A 1 87 ? 27.795 4.486 -47.008 1.00 89.06 87 LEU A CA 1
ATOM 675 C C . LEU A 1 87 ? 26.387 4.090 -47.461 1.00 89.06 87 LEU A C 1
ATOM 677 O O . LEU A 1 87 ? 25.421 4.706 -47.021 1.00 89.06 87 LEU A O 1
ATOM 681 N N . ARG A 1 88 ? 26.253 3.052 -48.298 1.00 87.12 88 ARG A N 1
ATOM 682 C CA . ARG A 1 88 ? 24.941 2.518 -48.702 1.00 87.12 88 ARG A CA 1
ATOM 683 C C . ARG A 1 88 ? 24.137 2.029 -47.500 1.00 87.12 88 ARG A C 1
ATOM 685 O O . ARG A 1 88 ? 22.962 2.3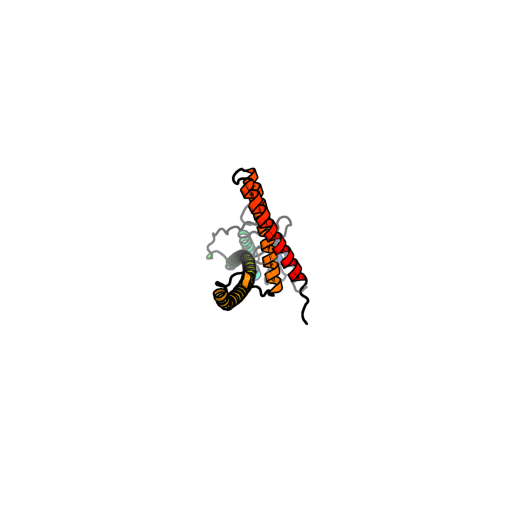64 -47.393 1.00 87.12 88 ARG A O 1
ATOM 692 N N . ASN A 1 89 ? 24.776 1.291 -46.599 1.00 86.38 89 ASN A N 1
ATOM 693 C CA . ASN A 1 89 ? 24.156 0.798 -45.376 1.00 86.38 89 ASN A CA 1
ATOM 694 C C . ASN A 1 89 ? 23.764 1.945 -44.429 1.00 86.38 89 ASN A C 1
ATOM 696 O O . ASN A 1 89 ? 22.638 1.973 -43.953 1.00 86.38 89 ASN A O 1
ATOM 700 N N . LEU A 1 90 ? 24.610 2.964 -44.248 1.00 88.19 90 LEU A N 1
ATOM 701 C CA . LEU A 1 90 ? 24.257 4.161 -43.472 1.00 88.19 90 LEU A CA 1
ATOM 702 C C . LEU A 1 90 ? 23.070 4.926 -44.075 1.00 88.19 90 LEU A C 1
ATOM 704 O O . LEU A 1 90 ? 22.194 5.368 -43.339 1.00 88.19 90 LEU A O 1
ATOM 708 N N . VAL A 1 91 ? 23.005 5.068 -45.404 1.00 87.31 91 VAL A N 1
ATOM 709 C CA . VAL A 1 91 ? 21.850 5.685 -46.084 1.00 87.31 91 VAL A CA 1
ATOM 710 C C . VAL A 1 91 ? 20.577 4.887 -45.802 1.00 87.31 91 VAL A C 1
ATOM 712 O O . VAL A 1 91 ? 19.545 5.480 -45.495 1.00 87.31 91 VAL A O 1
ATOM 715 N N . GLN A 1 92 ? 20.636 3.556 -45.893 1.00 82.25 92 GLN A N 1
ATOM 716 C CA . GLN A 1 92 ? 19.493 2.680 -45.619 1.00 82.25 92 GLN A CA 1
ATOM 717 C C . GLN A 1 92 ? 19.052 2.769 -44.155 1.00 82.25 92 GLN A C 1
ATOM 719 O O . GLN A 1 92 ? 17.868 2.979 -43.897 1.00 82.25 92 GLN A O 1
ATOM 724 N N . LEU A 1 93 ? 20.000 2.730 -43.218 1.00 84.06 93 LEU A N 1
ATOM 725 C CA . LEU A 1 93 ? 19.740 2.905 -41.791 1.00 84.06 93 LEU A CA 1
ATOM 726 C C . LEU A 1 93 ? 19.050 4.232 -41.499 1.00 84.06 93 LEU A C 1
ATOM 728 O O . LEU A 1 93 ? 17.991 4.246 -40.879 1.00 84.06 93 LEU A O 1
ATOM 732 N N . PHE A 1 94 ? 19.588 5.333 -42.022 1.00 85.81 94 PHE A N 1
ATOM 733 C CA . PHE A 1 94 ? 19.010 6.658 -41.810 1.00 85.81 94 PHE A CA 1
ATOM 734 C C . PHE A 1 94 ? 17.715 6.916 -42.588 1.00 85.81 94 PHE A C 1
ATOM 736 O O . PHE A 1 94 ? 17.009 7.884 -42.307 1.00 85.81 94 PHE A O 1
ATOM 743 N N . THR A 1 95 ? 17.386 6.055 -43.555 1.00 81.50 95 THR A N 1
ATOM 744 C CA . THR A 1 95 ? 16.064 6.036 -44.196 1.00 81.50 95 THR A CA 1
ATOM 745 C C . THR A 1 95 ? 15.004 5.445 -43.276 1.00 81.50 95 THR A C 1
ATOM 747 O O . THR A 1 95 ? 13.849 5.860 -43.330 1.00 81.50 95 THR A O 1
ATOM 750 N N . ILE A 1 96 ? 15.396 4.491 -42.434 1.00 77.12 96 ILE A N 1
ATOM 751 C CA . ILE A 1 96 ? 14.508 3.832 -41.478 1.00 77.12 96 ILE A CA 1
ATOM 752 C C . ILE A 1 96 ? 14.376 4.680 -40.212 1.00 77.12 96 ILE A C 1
ATOM 754 O O . ILE A 1 96 ? 13.262 4.943 -39.767 1.00 77.12 96 ILE A O 1
ATOM 758 N N . ASP A 1 97 ? 15.501 5.132 -39.663 1.00 79.38 97 ASP A N 1
ATOM 759 C CA . ASP A 1 97 ? 15.558 5.955 -38.457 1.00 79.38 97 ASP A CA 1
ATOM 760 C C . ASP A 1 97 ? 16.522 7.124 -38.671 1.00 79.38 97 ASP A C 1
ATOM 762 O O . ASP A 1 97 ? 17.742 6.967 -38.704 1.00 79.38 97 ASP A O 1
ATOM 766 N N . ASN A 1 98 ? 15.958 8.312 -38.890 1.00 85.31 98 ASN A N 1
ATOM 767 C CA . ASN A 1 98 ? 16.743 9.516 -39.111 1.00 85.31 98 ASN A CA 1
ATOM 768 C C . ASN A 1 98 ? 17.151 10.118 -37.751 1.00 85.31 98 ASN A C 1
ATOM 770 O O . ASN A 1 98 ? 16.271 10.441 -36.951 1.00 85.31 98 ASN A O 1
ATOM 774 N N . PRO A 1 99 ? 18.449 10.388 -37.511 1.00 84.75 99 PRO A N 1
ATOM 775 C CA . PRO A 1 99 ? 18.949 10.841 -36.211 1.00 84.75 99 PRO A CA 1
ATOM 776 C C . PRO A 1 99 ? 18.333 12.159 -35.724 1.00 84.75 99 PRO A C 1
ATOM 778 O O . PRO A 1 99 ? 18.289 12.401 -34.520 1.00 84.75 99 PRO A O 1
ATOM 781 N N . PHE A 1 100 ? 17.833 12.998 -36.636 1.00 83.81 100 PHE A N 1
ATOM 782 C CA . PHE A 1 100 ? 17.234 14.301 -36.335 1.00 83.81 100 PHE A CA 1
ATOM 783 C C . PHE A 1 100 ? 15.700 14.300 -36.383 1.00 83.81 100 PHE A C 1
ATOM 785 O O . PHE A 1 100 ? 15.083 15.343 -36.167 1.00 83.81 100 PHE A O 1
ATOM 792 N N . SER A 1 101 ? 15.066 13.166 -36.695 1.00 74.31 101 SER A N 1
ATOM 793 C CA . SER A 1 101 ? 13.606 13.053 -36.752 1.00 74.31 101 SER A CA 1
ATOM 794 C C . SER A 1 101 ? 13.083 12.348 -35.505 1.00 74.31 101 SER A C 1
ATOM 796 O O . SER A 1 101 ? 13.508 11.251 -35.173 1.00 74.31 101 SER A O 1
ATOM 798 N N . TYR A 1 102 ? 12.129 12.976 -34.817 1.00 64.44 102 TYR A N 1
ATOM 799 C CA . TYR A 1 102 ? 11.515 12.435 -33.595 1.00 64.44 102 TYR A CA 1
ATOM 800 C C . TYR A 1 102 ? 10.279 11.572 -33.862 1.00 64.44 102 TYR A C 1
ATOM 802 O O . TYR A 1 102 ? 9.672 11.049 -32.929 1.00 64.44 102 TYR A O 1
ATOM 810 N N . THR A 1 103 ? 9.874 11.439 -35.124 1.00 57.97 103 THR A N 1
ATOM 811 C CA . THR A 1 103 ? 8.761 10.576 -35.508 1.00 57.97 103 THR A CA 1
ATOM 812 C C . THR A 1 103 ? 9.293 9.171 -35.761 1.00 57.97 103 THR A C 1
ATOM 814 O O . THR A 1 103 ? 10.135 9.025 -36.652 1.00 57.97 103 THR A O 1
ATOM 817 N N . PRO A 1 104 ? 8.803 8.135 -35.054 1.00 50.62 104 PRO A N 1
ATOM 818 C CA . PRO A 1 104 ? 9.075 6.763 -35.440 1.00 50.62 104 PRO A CA 1
ATOM 819 C C . PRO A 1 104 ? 8.468 6.577 -36.827 1.00 50.62 104 PRO A C 1
ATOM 821 O O . PRO A 1 104 ? 7.250 6.473 -36.985 1.00 50.62 104 PRO A O 1
ATOM 824 N N . THR A 1 105 ? 9.311 6.615 -37.855 1.00 48.88 105 THR A N 1
ATOM 825 C CA . THR A 1 105 ? 8.882 6.219 -39.186 1.00 48.88 105 THR A CA 1
ATOM 826 C C . THR A 1 105 ? 8.625 4.733 -39.061 1.00 48.88 105 THR A C 1
ATOM 828 O O . THR A 1 105 ? 9.559 3.947 -38.928 1.00 48.88 105 THR A O 1
ATOM 831 N N . THR A 1 106 ? 7.349 4.344 -39.016 1.00 49.12 106 THR A N 1
ATOM 832 C CA . THR A 1 106 ? 6.972 2.943 -39.177 1.00 49.12 106 THR A CA 1
ATOM 833 C C . THR A 1 106 ? 7.679 2.488 -40.446 1.00 49.12 106 THR A C 1
ATOM 835 O O . THR A 1 106 ? 7.436 3.102 -41.491 1.00 49.12 106 THR A O 1
ATOM 838 N N . PRO A 1 107 ? 8.615 1.525 -40.381 1.00 48.19 107 PRO A N 1
ATOM 839 C CA . PRO A 1 107 ? 9.382 1.163 -41.554 1.00 48.19 107 PRO A CA 1
ATOM 840 C C . PRO A 1 107 ? 8.370 0.740 -42.607 1.00 48.19 107 PRO A C 1
ATOM 842 O O . PRO A 1 107 ? 7.620 -0.216 -42.403 1.00 48.19 107 PRO A O 1
ATOM 845 N N . ALA A 1 108 ? 8.298 1.493 -43.706 1.00 45.47 108 ALA A N 1
ATOM 846 C CA . ALA A 1 108 ? 7.559 1.070 -44.875 1.00 45.47 108 ALA A CA 1
ATOM 847 C C . ALA A 1 108 ? 8.148 -0.288 -45.273 1.00 45.47 108 ALA A C 1
ATOM 849 O O . ALA A 1 108 ? 9.259 -0.392 -45.796 1.00 45.47 108 ALA A O 1
ATOM 850 N N . CYS A 1 109 ? 7.427 -1.344 -44.914 1.00 52.41 109 CYS A N 1
ATOM 851 C CA . CYS A 1 109 ? 7.731 -2.715 -45.253 1.00 52.41 109 CYS A CA 1
ATOM 852 C C . CYS A 1 109 ? 7.586 -2.850 -46.762 1.00 52.41 109 CYS A C 1
ATOM 854 O O . CYS A 1 109 ? 6.487 -3.112 -47.222 1.00 52.41 109 CYS A O 1
ATOM 856 N N . LEU A 1 110 ? 8.655 -2.641 -47.531 1.00 43.66 110 LEU A N 1
ATOM 857 C CA . LEU A 1 110 ? 8.702 -3.015 -48.946 1.00 43.66 110 LEU A CA 1
ATOM 858 C C . LEU A 1 110 ? 10.137 -3.327 -49.396 1.00 43.66 110 LEU A C 1
ATOM 860 O O . LEU A 1 110 ? 10.640 -2.730 -50.337 1.00 43.66 110 LEU A O 1
ATOM 864 N N . THR A 1 111 ? 10.791 -4.307 -48.772 1.00 47.53 111 THR A N 1
ATOM 865 C CA . THR A 1 111 ? 11.706 -5.205 -49.498 1.00 47.53 111 THR A CA 1
ATOM 866 C C . THR A 1 111 ? 11.639 -6.590 -48.860 1.00 47.53 111 THR A C 1
ATOM 868 O O . THR A 1 111 ? 11.777 -6.726 -47.646 1.00 47.53 111 THR A O 1
ATOM 871 N N . HIS A 1 112 ? 11.393 -7.633 -49.660 1.00 48.19 112 HIS A N 1
ATOM 872 C CA . HIS A 1 112 ? 11.471 -9.015 -49.181 1.00 48.19 112 HIS A CA 1
ATOM 873 C C . HIS A 1 112 ? 12.830 -9.247 -48.482 1.00 48.19 112 HIS A C 1
ATOM 875 O O . HIS A 1 112 ? 13.845 -8.804 -49.026 1.00 48.19 112 HIS A O 1
ATOM 881 N N . PRO A 1 113 ? 12.883 -9.963 -47.337 1.00 50.78 113 PRO A N 1
ATOM 882 C CA . PRO A 1 113 ? 14.112 -10.215 -46.566 1.00 50.78 113 PRO A CA 1
ATOM 883 C C . PRO A 1 113 ? 15.309 -10.725 -47.388 1.00 50.78 113 PRO A C 1
ATOM 885 O O . PRO A 1 113 ? 16.456 -10.510 -47.016 1.00 50.78 113 PRO A O 1
ATOM 888 N N . TRP A 1 114 ? 15.038 -11.364 -48.528 1.00 51.41 114 TRP A N 1
ATOM 889 C CA . TRP A 1 114 ? 16.019 -11.927 -49.457 1.00 51.41 114 TRP A CA 1
ATOM 890 C C . TRP A 1 114 ? 16.711 -10.908 -50.380 1.00 51.41 114 TRP A C 1
ATOM 892 O O . TRP A 1 114 ? 17.703 -11.253 -51.013 1.00 51.41 114 TRP A O 1
ATOM 902 N N . LEU A 1 115 ? 16.208 -9.671 -50.484 1.00 57.34 115 LEU A N 1
ATOM 903 C CA . LEU A 1 115 ? 16.787 -8.607 -51.327 1.00 57.34 115 LEU A CA 1
ATOM 904 C C . LEU A 1 115 ? 17.766 -7.702 -50.569 1.00 57.34 115 LEU A C 1
ATOM 906 O O . LEU A 1 115 ? 18.274 -6.724 -51.116 1.00 57.34 115 LEU A O 1
ATOM 910 N N . VAL A 1 116 ? 17.992 -7.999 -49.295 1.00 67.12 116 VAL A N 1
ATOM 911 C CA . VAL A 1 116 ? 18.753 -7.171 -48.372 1.00 67.12 116 VAL A CA 1
ATOM 912 C C . VAL A 1 116 ? 20.013 -7.928 -47.958 1.00 67.12 116 VAL A C 1
ATOM 914 O O . VAL A 1 116 ? 19.973 -9.131 -47.709 1.00 67.12 116 VAL A O 1
ATOM 917 N N . SER A 1 117 ? 21.153 -7.236 -47.895 1.00 75.75 117 SER A N 1
ATOM 918 C CA . SER A 1 117 ? 22.396 -7.833 -47.392 1.00 75.75 117 SER A CA 1
ATOM 919 C C . SER A 1 117 ? 22.195 -8.342 -45.962 1.00 75.75 117 SER A C 1
ATOM 921 O O . SER A 1 117 ? 21.542 -7.680 -45.158 1.00 75.75 117 SER A O 1
ATOM 923 N N . THR A 1 118 ? 22.802 -9.477 -45.599 1.00 80.69 118 THR A N 1
ATOM 924 C CA . THR A 1 118 ? 22.758 -10.021 -44.226 1.00 80.69 118 THR A CA 1
ATOM 925 C C . THR A 1 118 ? 23.116 -8.968 -43.175 1.00 80.69 118 THR A C 1
ATOM 927 O O . THR A 1 118 ? 22.560 -8.969 -42.084 1.00 80.69 118 THR A O 1
ATOM 930 N N . LYS A 1 119 ? 24.021 -8.043 -43.512 1.00 77.31 119 LYS A N 1
ATOM 931 C CA . LYS A 1 119 ? 24.430 -6.938 -42.637 1.00 77.31 119 LYS A CA 1
ATOM 932 C C . LYS A 1 119 ? 23.297 -5.940 -42.392 1.00 77.31 119 LYS A C 1
ATOM 934 O O . LYS A 1 119 ? 22.995 -5.641 -41.250 1.00 77.31 119 LYS A O 1
ATOM 939 N N . GLU A 1 120 ? 22.619 -5.516 -43.449 1.00 77.50 120 GLU A N 1
ATOM 940 C CA . GLU A 1 120 ? 21.475 -4.606 -43.351 1.00 77.50 120 GLU A CA 1
ATOM 941 C C . GLU A 1 120 ? 20.297 -5.270 -42.614 1.00 77.50 120 GLU A C 1
ATOM 943 O O . GLU A 1 120 ? 19.623 -4.637 -41.806 1.00 77.50 120 GLU A O 1
ATOM 948 N N . ALA A 1 121 ? 20.075 -6.574 -42.815 1.00 81.44 121 ALA A N 1
ATOM 949 C CA . ALA A 1 121 ? 19.074 -7.320 -42.051 1.00 81.44 121 ALA A CA 1
ATOM 950 C C . ALA A 1 121 ? 19.401 -7.373 -40.544 1.00 81.44 121 ALA A C 1
ATOM 952 O O . ALA A 1 121 ? 18.495 -7.250 -39.717 1.00 81.44 121 ALA A O 1
ATOM 953 N N . LEU A 1 122 ? 20.682 -7.524 -40.183 1.00 83.69 122 LEU A N 1
ATOM 954 C CA . LEU A 1 122 ? 21.138 -7.472 -38.791 1.00 83.69 122 LEU A CA 1
ATOM 955 C C . LEU A 1 122 ? 20.920 -6.089 -38.180 1.00 83.69 122 LEU A C 1
ATOM 957 O O . LEU A 1 122 ? 20.396 -6.002 -37.072 1.00 83.69 122 LEU A O 1
ATOM 961 N N . ASP A 1 123 ? 21.267 -5.023 -38.896 1.00 81.00 123 ASP A N 1
ATOM 962 C CA . ASP A 1 123 ? 21.092 -3.662 -38.395 1.00 81.00 123 ASP A CA 1
ATOM 963 C C . ASP A 1 123 ? 19.606 -3.354 -38.140 1.00 81.00 123 ASP A C 1
ATOM 965 O O . ASP A 1 123 ? 19.243 -2.842 -37.083 1.00 81.00 123 ASP A O 1
ATOM 969 N N . ARG A 1 124 ? 18.706 -3.778 -39.035 1.00 81.25 124 ARG A N 1
ATOM 970 C CA . ARG A 1 124 ? 17.253 -3.650 -38.818 1.00 81.25 124 ARG A CA 1
ATOM 971 C C . ARG A 1 124 ? 16.774 -4.391 -37.576 1.00 81.25 124 ARG A C 1
ATOM 973 O O . ARG A 1 124 ? 16.005 -3.839 -36.792 1.00 81.25 124 ARG A O 1
ATOM 980 N N . LEU A 1 125 ? 17.217 -5.635 -37.396 1.00 85.50 125 LEU A N 1
ATOM 981 C CA . LEU A 1 125 ? 16.834 -6.446 -36.242 1.00 85.50 125 LEU A CA 1
ATOM 982 C C . LEU A 1 125 ? 17.313 -5.815 -34.932 1.00 85.50 125 LEU A C 1
ATOM 984 O O . LEU A 1 125 ? 16.540 -5.729 -33.982 1.00 85.50 125 LEU A O 1
ATOM 988 N N . VAL A 1 126 ? 18.562 -5.346 -34.887 1.00 86.81 126 VAL A N 1
ATOM 989 C CA . VAL A 1 126 ? 19.119 -4.688 -33.698 1.00 86.81 126 VAL A CA 1
ATOM 990 C C . VAL A 1 126 ? 18.360 -3.397 -33.385 1.00 86.81 126 VAL A C 1
ATOM 992 O O . VAL A 1 126 ? 18.063 -3.145 -32.221 1.00 86.81 126 VAL A O 1
ATOM 995 N N . GLY A 1 127 ? 17.988 -2.618 -34.405 1.00 84.19 127 GLY A N 1
ATOM 996 C CA . GLY A 1 127 ? 17.193 -1.402 -34.231 1.00 84.19 127 GLY A CA 1
ATOM 997 C C . GLY A 1 127 ? 15.806 -1.692 -33.655 1.00 84.19 127 GLY A C 1
ATOM 998 O O . GLY A 1 127 ? 15.417 -1.079 -32.664 1.00 84.19 127 GLY A O 1
ATOM 999 N N . MET A 1 128 ? 15.089 -2.675 -34.214 1.00 85.44 128 MET A N 1
ATOM 1000 C CA . MET A 1 128 ? 13.779 -3.096 -33.694 1.00 85.44 128 MET A CA 1
ATOM 1001 C C . MET A 1 128 ? 13.877 -3.583 -32.244 1.00 85.44 128 MET A C 1
ATOM 1003 O O . MET A 1 128 ? 13.146 -3.097 -31.386 1.00 85.44 128 MET A O 1
ATOM 1007 N N . LEU A 1 129 ? 14.835 -4.467 -31.946 1.00 89.94 129 LEU A N 1
ATOM 1008 C CA . LEU A 1 129 ? 15.044 -4.980 -30.590 1.00 89.94 129 LEU A CA 1
ATOM 1009 C C . LEU A 1 129 ? 15.406 -3.875 -29.592 1.00 89.94 129 LEU A C 1
ATOM 1011 O O . LEU A 1 129 ? 14.997 -3.946 -28.435 1.00 89.94 129 LEU A O 1
ATOM 1015 N N . HIS A 1 130 ? 16.161 -2.858 -30.016 1.00 88.81 130 HIS A N 1
ATOM 1016 C CA . HIS A 1 130 ? 16.478 -1.711 -29.169 1.00 88.81 130 HIS A CA 1
ATOM 1017 C C . HIS A 1 130 ? 15.209 -0.956 -28.765 1.00 88.81 130 HIS A C 1
ATOM 1019 O O . HIS A 1 130 ? 15.000 -0.705 -27.579 1.00 88.81 130 HIS A O 1
ATOM 1025 N N . TYR A 1 131 ? 14.339 -0.637 -29.724 1.00 86.94 131 TYR A N 1
ATOM 1026 C CA . TYR A 1 131 ? 13.094 0.071 -29.434 1.00 86.94 131 TYR A CA 1
ATOM 1027 C C . TYR A 1 131 ? 12.106 -0.761 -28.625 1.00 86.94 131 TYR A C 1
ATOM 1029 O O . TYR A 1 131 ? 11.535 -0.238 -27.668 1.00 86.94 131 TYR A O 1
ATOM 1037 N N . ASP A 1 132 ? 11.961 -2.050 -28.938 1.00 90.81 132 ASP A N 1
ATOM 1038 C CA . ASP A 1 132 ? 11.143 -2.969 -28.145 1.00 90.81 132 ASP A CA 1
ATOM 1039 C C . ASP A 1 132 ? 11.647 -3.023 -26.698 1.00 90.81 132 ASP A C 1
ATOM 1041 O O . ASP A 1 132 ? 10.865 -2.923 -25.754 1.00 90.81 132 ASP A O 1
ATOM 1045 N N . MET A 1 133 ? 12.967 -3.096 -26.499 1.00 92.44 133 MET A N 1
ATOM 1046 C CA . MET A 1 133 ? 13.577 -3.078 -25.171 1.00 92.44 133 MET A CA 1
ATOM 1047 C C . MET A 1 133 ? 13.340 -1.752 -24.437 1.00 92.44 133 MET A C 1
ATOM 1049 O O . MET A 1 133 ? 13.030 -1.767 -23.246 1.00 92.44 133 MET A O 1
ATOM 1053 N N . VAL A 1 134 ? 13.465 -0.608 -25.119 1.00 89.88 134 VAL A N 1
ATOM 1054 C CA . VAL A 1 134 ? 13.189 0.718 -24.538 1.00 89.88 134 VAL A CA 1
ATOM 1055 C C . VAL A 1 134 ? 11.718 0.835 -24.126 1.00 89.88 134 VAL A C 1
ATOM 1057 O O . VAL A 1 134 ? 11.433 1.269 -23.007 1.00 89.88 134 VAL A O 1
ATOM 1060 N N . ALA A 1 135 ? 10.791 0.401 -24.982 1.00 90.50 135 ALA A N 1
ATOM 1061 C CA . ALA A 1 135 ? 9.356 0.418 -24.708 1.00 90.50 135 ALA A CA 1
ATOM 1062 C C . ALA A 1 135 ? 8.981 -0.516 -23.545 1.00 90.50 135 ALA A C 1
ATOM 1064 O O . ALA A 1 135 ? 8.273 -0.104 -22.624 1.00 90.50 135 ALA A O 1
ATOM 1065 N N . LEU A 1 136 ? 9.508 -1.746 -23.538 1.00 94.19 136 LEU A N 1
ATOM 1066 C CA . LEU A 1 136 ? 9.317 -2.698 -22.442 1.00 94.19 136 LEU A CA 1
ATOM 1067 C C . LEU A 1 136 ? 9.863 -2.140 -21.128 1.00 94.19 136 LEU A C 1
ATOM 1069 O O . LEU A 1 136 ? 9.182 -2.199 -20.108 1.00 94.19 136 LEU A O 1
ATOM 1073 N N . ARG A 1 137 ? 11.057 -1.538 -21.141 1.00 94.25 137 ARG A N 1
ATOM 1074 C CA . ARG A 1 137 ? 11.647 -0.935 -19.941 1.00 94.25 137 ARG A CA 1
ATOM 1075 C C . ARG A 1 137 ? 10.767 0.178 -19.377 1.00 94.25 137 ARG A C 1
ATOM 1077 O O . ARG A 1 137 ? 10.526 0.181 -18.173 1.00 94.25 137 ARG A O 1
ATOM 1084 N N . ALA A 1 138 ? 10.261 1.075 -20.223 1.00 92.94 138 ALA A N 1
ATOM 1085 C CA . ALA A 1 138 ? 9.341 2.127 -19.793 1.00 92.94 138 ALA A CA 1
ATOM 1086 C C . ALA A 1 138 ? 8.067 1.532 -19.167 1.00 92.94 138 ALA A C 1
ATOM 1088 O O . ALA A 1 138 ? 7.753 1.832 -18.019 1.00 92.94 138 ALA A O 1
ATOM 1089 N N . SER A 1 139 ? 7.412 0.591 -19.858 1.00 96.06 139 SER A N 1
ATOM 1090 C CA . SER A 1 139 ? 6.196 -0.059 -19.351 1.00 96.06 139 SER A CA 1
ATOM 1091 C C . SER A 1 139 ? 6.421 -0.808 -18.035 1.00 96.06 139 SER A C 1
ATOM 1093 O O . SER A 1 139 ? 5.557 -0.778 -17.162 1.00 96.06 139 SER A O 1
ATOM 1095 N N . THR A 1 140 ? 7.553 -1.499 -17.878 1.00 96.69 140 THR A N 1
ATOM 1096 C CA . THR A 1 140 ? 7.876 -2.202 -16.625 1.00 96.69 140 THR A CA 1
ATOM 1097 C C . THR A 1 140 ? 8.158 -1.236 -15.480 1.00 96.69 140 THR A C 1
ATOM 1099 O O . THR A 1 140 ? 7.760 -1.516 -14.354 1.00 96.69 140 THR A O 1
ATOM 1102 N N . SER A 1 141 ? 8.801 -0.095 -15.749 1.00 97.12 141 SER A N 1
ATOM 1103 C CA . SER A 1 141 ? 9.043 0.941 -14.741 1.00 97.12 141 SER A CA 1
ATOM 1104 C C . SER A 1 141 ? 7.729 1.519 -14.216 1.00 97.12 141 SER A C 1
ATOM 1106 O O . SER A 1 141 ? 7.548 1.603 -13.003 1.00 97.12 141 SER A O 1
ATOM 1108 N N . ASP A 1 142 ? 6.796 1.840 -15.116 1.00 97.31 142 ASP A N 1
ATOM 1109 C CA . ASP A 1 142 ? 5.469 2.345 -14.751 1.00 97.31 142 ASP A CA 1
ATOM 1110 C C . ASP A 1 142 ? 4.686 1.324 -13.912 1.00 97.31 142 ASP A C 1
ATOM 1112 O O . ASP A 1 142 ? 4.000 1.680 -12.953 1.00 97.31 142 ASP A O 1
ATOM 1116 N N . GLU A 1 143 ? 4.782 0.037 -14.253 1.00 98.06 143 GLU A N 1
ATOM 1117 C CA . GLU A 1 143 ? 4.113 -1.022 -13.495 1.00 98.06 143 GLU A CA 1
ATOM 1118 C C . GLU A 1 143 ? 4.727 -1.210 -12.101 1.00 98.06 143 GLU A C 1
ATOM 1120 O O . GLU A 1 143 ? 4.001 -1.349 -11.116 1.00 98.06 143 GLU A O 1
ATOM 1125 N N . ILE A 1 144 ? 6.057 -1.143 -11.985 1.00 98.25 144 ILE A N 1
ATOM 1126 C CA . ILE A 1 144 ? 6.754 -1.192 -10.693 1.00 98.25 144 ILE A CA 1
ATOM 1127 C C . ILE A 1 144 ? 6.319 -0.028 -9.799 1.00 98.25 144 ILE A C 1
ATOM 1129 O O . ILE A 1 144 ? 6.076 -0.237 -8.608 1.00 98.25 144 ILE A O 1
ATOM 1133 N N . GLU A 1 145 ? 6.194 1.183 -10.344 1.00 97.75 145 GLU A N 1
ATOM 1134 C CA . GLU A 1 145 ? 5.742 2.351 -9.584 1.00 97.75 145 GLU A CA 1
ATOM 1135 C C . GLU A 1 145 ? 4.313 2.154 -9.056 1.00 97.75 145 GLU A C 1
ATOM 1137 O O . GLU A 1 145 ? 4.064 2.318 -7.858 1.00 97.75 145 GLU A O 1
ATOM 1142 N N . LYS A 1 146 ? 3.387 1.692 -9.908 1.00 98.19 146 LYS A N 1
ATOM 1143 C CA . LYS A 1 146 ? 2.001 1.389 -9.505 1.00 98.19 146 LYS A CA 1
ATOM 1144 C C . LYS A 1 146 ? 1.931 0.329 -8.409 1.00 98.19 146 LYS A C 1
ATOM 1146 O O . LYS A 1 146 ? 1.219 0.511 -7.419 1.00 98.19 146 LYS A O 1
ATOM 1151 N N . LEU A 1 147 ? 2.669 -0.771 -8.566 1.00 98.44 147 LEU A N 1
ATOM 1152 C CA . LEU A 1 147 ? 2.704 -1.850 -7.577 1.00 98.44 147 LEU A CA 1
ATOM 1153 C C . LEU A 1 147 ? 3.327 -1.389 -6.256 1.00 98.44 147 LEU A C 1
ATOM 1155 O O . LEU A 1 147 ? 2.856 -1.786 -5.190 1.00 98.44 147 LEU A O 1
ATOM 1159 N N . SER A 1 148 ? 4.333 -0.515 -6.309 1.00 98.25 148 SER A N 1
ATOM 1160 C CA . SER A 1 148 ? 4.970 0.055 -5.117 1.00 98.25 148 SER A CA 1
ATOM 1161 C C . SER A 1 148 ? 3.997 0.932 -4.325 1.00 98.25 148 SER A C 1
ATOM 1163 O O . SER A 1 148 ? 3.881 0.771 -3.108 1.00 98.25 148 SER A O 1
ATOM 1165 N N . LEU A 1 149 ? 3.234 1.792 -5.011 1.00 98.50 149 LEU A N 1
ATOM 1166 C CA . LEU A 1 149 ? 2.187 2.609 -4.387 1.00 98.50 149 LEU A CA 1
ATOM 1167 C C . LEU A 1 149 ? 1.098 1.738 -3.744 1.00 98.50 149 LEU A C 1
ATOM 1169 O O . LEU A 1 149 ? 0.693 1.975 -2.604 1.00 98.50 149 LEU A O 1
ATOM 1173 N N . LEU A 1 150 ? 0.652 0.689 -4.445 1.00 98.31 150 LEU A N 1
ATOM 1174 C CA . LEU A 1 150 ? -0.336 -0.248 -3.908 1.00 98.31 150 LEU A CA 1
ATOM 1175 C C . LEU A 1 150 ? 0.193 -0.980 -2.664 1.00 98.31 150 LEU A C 1
ATOM 1177 O O . LEU A 1 150 ? -0.531 -1.135 -1.679 1.00 98.31 150 LEU A O 1
ATOM 1181 N N . GLN A 1 151 ? 1.455 -1.412 -2.686 1.00 98.44 151 GLN A N 1
ATOM 1182 C CA . GLN A 1 151 ? 2.085 -2.094 -1.559 1.00 98.44 151 GLN A CA 1
ATOM 1183 C C . GLN A 1 151 ? 2.188 -1.189 -0.325 1.00 98.44 151 GLN A C 1
ATOM 1185 O O . GLN A 1 151 ? 1.983 -1.661 0.796 1.00 98.44 151 GLN A O 1
ATOM 1190 N N . GLU A 1 152 ? 2.504 0.094 -0.503 1.00 98.44 152 GLU A N 1
ATOM 1191 C CA . GLU A 1 152 ? 2.557 1.051 0.603 1.00 98.44 152 GLU A CA 1
ATOM 1192 C C . GLU A 1 152 ? 1.184 1.222 1.265 1.00 98.44 152 GLU A C 1
ATOM 1194 O O . GLU A 1 152 ? 1.076 1.160 2.495 1.00 98.44 152 GLU A O 1
ATOM 1199 N N . GLU A 1 153 ? 0.129 1.351 0.461 1.00 98.62 153 GLU A N 1
ATOM 1200 C CA . GLU A 1 153 ? -1.239 1.486 0.962 1.00 98.62 153 GLU A CA 1
ATOM 1201 C C . GLU A 1 153 ? -1.712 0.217 1.684 1.00 98.62 153 GLU A C 1
ATOM 1203 O O . GLU A 1 153 ? -2.288 0.298 2.772 1.00 98.62 153 GLU A O 1
ATOM 1208 N N . LEU A 1 154 ? -1.411 -0.969 1.145 1.00 98.62 154 LEU A N 1
ATOM 1209 C CA . LEU A 1 154 ? -1.715 -2.235 1.818 1.00 98.62 154 LEU A CA 1
ATOM 1210 C C . LEU A 1 154 ? -0.987 -2.349 3.160 1.00 98.62 154 LEU A C 1
ATOM 1212 O O . LEU A 1 154 ? -1.611 -2.693 4.160 1.00 98.62 154 LEU A O 1
ATOM 1216 N N . LYS A 1 155 ? 0.298 -1.984 3.221 1.00 98.56 155 LYS A N 1
ATOM 1217 C CA . LYS A 1 155 ? 1.055 -1.957 4.482 1.00 98.56 155 LYS A CA 1
ATOM 1218 C C . LYS A 1 155 ? 0.485 -0.948 5.476 1.00 98.56 155 LYS A C 1
ATOM 1220 O O . LYS A 1 155 ? 0.515 -1.199 6.678 1.00 98.56 155 LYS A O 1
ATOM 1225 N N . ARG A 1 156 ? 0.000 0.209 5.015 1.00 98.56 156 ARG A N 1
ATOM 1226 C CA . ARG A 1 156 ? -0.665 1.192 5.884 1.00 98.56 156 ARG A CA 1
ATOM 1227 C C . ARG A 1 156 ? -1.944 0.602 6.481 1.00 98.56 156 ARG A C 1
ATOM 1229 O O . ARG A 1 156 ? -2.136 0.709 7.690 1.00 98.56 156 ARG A O 1
ATOM 1236 N N . ARG A 1 157 ? -2.782 -0.032 5.655 1.00 98.44 157 ARG A N 1
ATOM 1237 C CA . ARG A 1 157 ? -4.038 -0.658 6.099 1.00 98.44 157 ARG A CA 1
ATOM 1238 C C . ARG A 1 157 ? -3.803 -1.826 7.042 1.00 98.44 157 ARG A C 1
ATOM 1240 O O . ARG A 1 157 ? -4.497 -1.922 8.042 1.00 98.44 157 ARG A O 1
ATOM 1247 N N . ASP A 1 158 ? -2.804 -2.654 6.767 1.00 98.62 158 ASP A N 1
ATOM 1248 C CA . ASP A 1 158 ? -2.411 -3.765 7.633 1.00 98.62 158 ASP 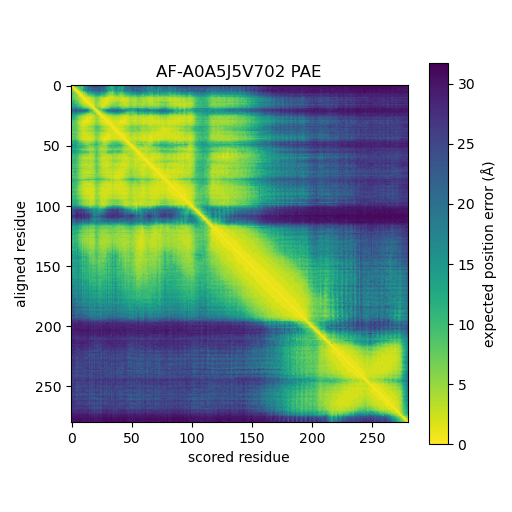A CA 1
ATOM 1249 C C . ASP A 1 158 ? -2.012 -3.284 9.037 1.00 98.62 158 ASP A C 1
ATOM 1251 O O . ASP A 1 158 ? -2.561 -3.753 10.035 1.00 98.62 158 ASP A O 1
ATOM 1255 N N . ARG A 1 159 ? -1.149 -2.259 9.124 1.00 98.38 159 ARG A N 1
ATOM 1256 C CA . ARG A 1 159 ? -0.788 -1.643 10.413 1.00 98.38 159 ARG A CA 1
ATOM 1257 C C . ARG A 1 159 ? -2.004 -1.076 11.140 1.00 98.38 159 ARG A C 1
ATOM 1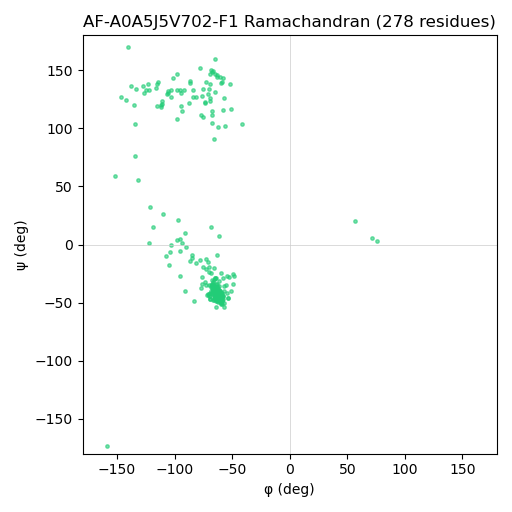259 O O . ARG A 1 159 ? -2.136 -1.269 12.344 1.00 98.38 159 ARG A O 1
ATOM 1266 N N . PHE A 1 160 ? -2.882 -0.387 10.414 1.00 98.50 160 PHE A N 1
ATOM 1267 C CA . PHE A 1 160 ? -4.092 0.198 10.987 1.00 98.50 160 PHE A CA 1
ATOM 1268 C C . PHE A 1 160 ? -5.038 -0.873 11.544 1.00 98.50 160 PHE A C 1
ATOM 1270 O O . PHE A 1 160 ? -5.467 -0.779 12.689 1.00 98.50 160 PHE A O 1
ATOM 1277 N N . ILE A 1 161 ? -5.317 -1.921 10.766 1.00 98.62 161 ILE A N 1
ATOM 1278 C CA . ILE A 1 161 ? -6.182 -3.028 11.187 1.00 98.62 161 ILE A CA 1
ATOM 1279 C C . ILE A 1 161 ? -5.562 -3.763 12.375 1.00 98.62 161 ILE A C 1
ATOM 1281 O O . ILE A 1 161 ? -6.271 -4.068 13.325 1.00 98.62 161 ILE A O 1
ATOM 1285 N N . THR A 1 162 ? -4.251 -4.002 12.359 1.00 98.56 162 THR A N 1
ATOM 1286 C CA . THR A 1 162 ? -3.551 -4.658 13.471 1.00 98.56 162 THR A CA 1
ATOM 1287 C C . THR A 1 162 ? -3.672 -3.852 14.768 1.00 98.56 162 THR A C 1
ATOM 1289 O O . THR A 1 162 ? -3.972 -4.435 15.807 1.00 98.56 162 THR A O 1
ATOM 1292 N N . SER A 1 163 ? -3.520 -2.520 14.708 1.00 98.56 163 SER A N 1
ATOM 1293 C CA . SER A 1 163 ? -3.764 -1.621 15.853 1.00 98.56 163 SER A CA 1
ATOM 1294 C C . SER A 1 163 ? -5.203 -1.731 16.346 1.00 98.56 163 SER A C 1
ATOM 1296 O O . SER A 1 163 ? -5.443 -1.989 17.519 1.00 98.56 163 SER A O 1
ATOM 1298 N N . MET A 1 164 ? -6.168 -1.623 15.431 1.00 98.56 164 MET A N 1
ATOM 1299 C CA . MET A 1 164 ? -7.589 -1.658 15.770 1.00 98.56 164 MET A CA 1
ATOM 1300 C C . MET A 1 164 ? -8.008 -3.003 16.380 1.00 98.56 164 MET A C 1
ATOM 1302 O O . MET A 1 164 ? -8.805 -3.041 17.311 1.00 98.56 164 MET A O 1
ATOM 1306 N N . VAL A 1 165 ? -7.464 -4.120 15.891 1.00 98.62 165 VAL A N 1
ATOM 1307 C CA . VAL A 1 165 ? -7.708 -5.452 16.466 1.00 98.62 165 VAL A CA 1
ATOM 1308 C C . VAL A 1 165 ? -7.113 -5.563 17.869 1.00 98.62 165 VAL A C 1
ATOM 1310 O O . VAL A 1 165 ? -7.752 -6.153 18.739 1.00 98.62 165 VAL A O 1
ATOM 1313 N N . ALA A 1 166 ? -5.927 -4.995 18.107 1.00 98.56 166 ALA A N 1
ATOM 1314 C CA . ALA A 1 166 ? -5.324 -4.966 19.437 1.00 98.56 166 ALA A CA 1
ATOM 1315 C C . ALA A 1 166 ? -6.176 -4.145 20.420 1.00 98.56 166 ALA A C 1
ATOM 1317 O O . ALA A 1 166 ? -6.539 -4.658 21.475 1.00 98.56 166 ALA A O 1
ATOM 1318 N N . GLU A 1 167 ? -6.588 -2.937 20.027 1.00 98.62 167 GLU A N 1
ATOM 1319 C CA . GLU A 1 167 ? -7.465 -2.061 20.819 1.00 98.62 167 GLU A CA 1
ATOM 1320 C C . GLU A 1 167 ? -8.809 -2.736 21.139 1.00 98.62 167 GLU A C 1
ATOM 1322 O O . GLU A 1 167 ? -9.251 -2.754 22.288 1.00 98.62 167 GLU A O 1
ATOM 1327 N N . LEU A 1 168 ? -9.445 -3.375 20.150 1.00 98.56 168 LEU A N 1
ATOM 1328 C CA . LEU A 1 168 ? -10.674 -4.146 20.371 1.00 98.56 168 LEU A CA 1
ATOM 1329 C C . LEU A 1 168 ? -10.451 -5.347 21.301 1.00 98.56 168 LEU A C 1
ATOM 1331 O O . LEU A 1 168 ? -11.346 -5.709 22.065 1.00 98.56 168 LEU A O 1
ATOM 1335 N N . GLY A 1 169 ? -9.275 -5.974 21.242 1.00 98.62 169 GLY A N 1
ATOM 1336 C CA . GLY A 1 169 ? -8.884 -7.044 22.155 1.00 98.62 169 GLY A CA 1
ATOM 1337 C C . GLY A 1 169 ? -8.770 -6.563 23.602 1.00 98.62 169 GLY A C 1
ATOM 1338 O O . GLY A 1 169 ? -9.270 -7.235 24.506 1.00 98.62 169 GLY A O 1
ATOM 1339 N N . GLU A 1 170 ? -8.168 -5.394 23.819 1.00 98.50 170 GLU A N 1
ATOM 1340 C CA . GLU A 1 170 ? -8.066 -4.752 25.134 1.00 98.50 170 GLU A CA 1
ATOM 1341 C C . GLU A 1 170 ? -9.440 -4.362 25.687 1.00 98.50 170 GLU A C 1
ATOM 1343 O O . GLU A 1 170 ? -9.760 -4.700 26.829 1.00 98.50 170 GLU A O 1
ATOM 1348 N N . GLU A 1 171 ? -10.296 -3.740 24.872 1.00 98.50 171 GLU A N 1
ATOM 1349 C CA . GLU A 1 171 ? -11.664 -3.395 25.274 1.00 98.50 171 GLU A CA 1
ATOM 1350 C C . GLU A 1 171 ? -12.498 -4.638 25.605 1.00 98.50 171 GLU A C 1
ATOM 1352 O O . GLU A 1 171 ? -13.240 -4.646 26.591 1.00 98.50 171 GLU A O 1
ATOM 1357 N N . ARG A 1 172 ? -12.339 -5.731 24.845 1.00 98.62 172 ARG A N 1
ATOM 1358 C CA . ARG A 1 172 ? -12.992 -7.005 25.171 1.00 98.62 172 ARG A CA 1
ATOM 1359 C C . ARG A 1 172 ? -12.547 -7.517 26.540 1.00 98.62 172 ARG A C 1
ATOM 1361 O O . ARG A 1 172 ? -13.406 -7.838 27.356 1.00 98.62 172 ARG A O 1
ATOM 1368 N N . MET A 1 173 ? -11.240 -7.554 26.809 1.00 98.50 173 MET A N 1
ATOM 1369 C CA . MET A 1 173 ? -10.705 -7.996 28.106 1.00 98.50 173 MET A CA 1
ATOM 1370 C C . MET A 1 173 ? -11.208 -7.115 29.259 1.00 98.50 173 MET A C 1
ATOM 1372 O O . MET A 1 173 ? -11.620 -7.625 30.299 1.00 98.50 173 MET A O 1
ATOM 1376 N N . ARG A 1 174 ? -11.262 -5.794 29.057 1.00 98.62 174 ARG A N 1
ATOM 1377 C CA . ARG A 1 174 ? -11.795 -4.837 30.037 1.00 98.62 174 ARG A CA 1
ATOM 1378 C C . ARG A 1 174 ? -13.280 -5.070 30.329 1.00 98.62 174 ARG A C 1
ATOM 1380 O O . ARG A 1 174 ? -13.722 -4.953 31.473 1.00 98.62 174 ARG A O 1
ATOM 1387 N N . LEU A 1 175 ? -14.076 -5.370 29.303 1.00 98.50 175 LEU A N 1
ATOM 1388 C CA . LEU A 1 175 ? -15.495 -5.685 29.466 1.00 98.50 175 LEU A CA 1
ATOM 1389 C C . LEU A 1 175 ? -15.702 -7.031 30.162 1.00 98.50 175 LEU A C 1
ATOM 1391 O O . LEU A 1 175 ? -16.547 -7.113 31.050 1.00 98.50 175 LEU A O 1
ATOM 1395 N N . GLU A 1 176 ? -14.920 -8.052 29.813 1.00 98.62 176 GLU A N 1
ATOM 1396 C CA . GLU A 1 176 ? -14.932 -9.356 30.487 1.00 98.62 176 GLU A CA 1
ATOM 1397 C C . GLU A 1 176 ? -14.628 -9.208 31.988 1.00 98.62 176 GLU A C 1
ATOM 1399 O O . GLU A 1 176 ? -15.357 -9.750 32.821 1.00 98.62 176 GLU A O 1
ATOM 1404 N N . GLU A 1 177 ? -13.626 -8.401 32.351 1.00 98.56 177 GLU A N 1
ATOM 1405 C CA . GLU A 1 177 ? -13.309 -8.091 33.751 1.00 98.56 177 GLU A CA 1
ATOM 1406 C C . GLU A 1 177 ? -14.469 -7.377 34.457 1.00 98.56 177 GLU A C 1
ATOM 1408 O O . GLU A 1 177 ? -14.866 -7.759 35.557 1.00 98.56 177 GLU A O 1
ATOM 1413 N N . ARG A 1 178 ? -15.076 -6.371 33.816 1.00 98.31 178 ARG A N 1
ATOM 1414 C CA . ARG A 1 178 ? -16.243 -5.679 34.383 1.00 98.31 178 ARG A CA 1
ATOM 1415 C C . ARG A 1 178 ? -17.415 -6.623 34.615 1.00 98.31 178 ARG A C 1
ATOM 1417 O O . ARG A 1 178 ? -18.064 -6.514 35.649 1.00 98.31 178 ARG A O 1
ATOM 1424 N N . VAL A 1 179 ? -17.702 -7.513 33.667 1.00 98.62 179 VAL A N 1
ATOM 1425 C CA . VAL A 1 179 ? -18.773 -8.509 33.807 1.00 98.62 179 VAL A CA 1
ATOM 1426 C C . VAL A 1 179 ? -18.488 -9.421 34.994 1.00 98.62 179 VAL A C 1
ATOM 1428 O O . VAL A 1 179 ? -19.382 -9.634 35.809 1.00 98.62 179 VAL A O 1
ATOM 1431 N N . LYS A 1 180 ? -17.245 -9.892 35.141 1.00 98.31 180 LYS A N 1
ATOM 1432 C CA . LYS A 1 180 ? -16.832 -10.698 36.293 1.00 98.31 180 LYS A CA 1
ATOM 1433 C C . LYS A 1 180 ? -17.034 -9.947 37.613 1.00 98.31 180 LYS A C 1
ATOM 1435 O O . LYS A 1 180 ? -17.654 -10.490 38.518 1.00 98.31 180 LYS A O 1
ATOM 1440 N N . ASN A 1 181 ? -16.596 -8.692 37.700 1.00 98.50 181 ASN A N 1
ATOM 1441 C CA . ASN A 1 181 ? -16.757 -7.882 38.911 1.00 98.50 181 ASN A CA 1
ATOM 1442 C C . ASN A 1 181 ? -18.237 -7.665 39.266 1.00 98.50 181 ASN A C 1
ATOM 1444 O O . ASN A 1 181 ? -18.615 -7.755 40.429 1.00 98.50 181 ASN A O 1
ATOM 1448 N N . TRP A 1 182 ? -19.094 -7.405 38.272 1.00 97.69 182 TRP A N 1
ATOM 1449 C CA . TRP A 1 182 ? -20.536 -7.276 38.500 1.00 97.69 182 TRP A CA 1
ATOM 1450 C C . TRP A 1 182 ? -21.193 -8.596 38.909 1.00 97.69 182 TRP A C 1
ATOM 1452 O O . TRP A 1 182 ? -22.125 -8.571 39.711 1.00 97.69 182 TRP A O 1
ATOM 1462 N N . ALA A 1 183 ? -20.719 -9.734 38.398 1.00 98.12 183 ALA A N 1
ATOM 1463 C CA . ALA A 1 183 ? -21.176 -11.046 38.845 1.00 98.12 183 ALA A CA 1
ATOM 1464 C C . ALA A 1 183 ? -20.800 -11.286 40.314 1.00 98.12 183 ALA A C 1
ATOM 1466 O O . ALA A 1 183 ? -21.669 -11.617 41.112 1.00 98.12 183 ALA A O 1
ATOM 1467 N N . GLU A 1 184 ? -19.550 -11.003 40.697 1.00 97.81 184 GLU A N 1
ATOM 1468 C CA . GLU A 1 184 ? -19.101 -11.089 42.092 1.00 97.81 184 GLU A CA 1
ATOM 1469 C C . GLU A 1 184 ? -19.908 -10.156 43.013 1.00 97.81 184 GLU A C 1
ATOM 1471 O O . GLU A 1 184 ? -20.303 -10.554 44.109 1.00 97.81 184 GLU A O 1
ATOM 1476 N N . GLU A 1 185 ? -20.207 -8.927 42.575 1.00 97.56 185 GLU A N 1
ATOM 1477 C CA . GLU A 1 185 ? -21.055 -7.994 43.328 1.00 97.56 185 GLU A CA 1
ATOM 1478 C C . GLU A 1 185 ? -22.487 -8.516 43.483 1.00 97.56 185 GLU A C 1
ATOM 1480 O O . GLU A 1 185 ? -23.075 -8.426 44.562 1.00 97.56 185 GLU A O 1
ATOM 1485 N N . THR A 1 186 ? -23.040 -9.094 42.417 1.00 98.00 186 THR A N 1
ATOM 1486 C CA . THR A 1 186 ? -24.381 -9.686 42.436 1.00 98.00 186 THR A CA 1
ATOM 1487 C C . THR A 1 186 ? -24.431 -10.863 43.406 1.00 98.00 186 THR A C 1
ATOM 1489 O O . THR A 1 186 ? -25.310 -10.888 44.264 1.00 98.00 186 THR A O 1
ATOM 1492 N N . ASP A 1 187 ? -23.446 -11.765 43.366 1.00 97.62 187 ASP A N 1
ATOM 1493 C CA . ASP A 1 187 ? -23.335 -12.902 44.287 1.00 97.62 187 ASP A CA 1
ATOM 1494 C C . ASP A 1 187 ? -23.196 -12.441 45.745 1.00 97.62 187 ASP A C 1
ATOM 1496 O O . ASP A 1 187 ? -23.778 -13.030 46.663 1.00 97.62 187 ASP A O 1
ATOM 1500 N N . ARG A 1 188 ? -22.438 -11.360 45.984 1.00 97.19 188 ARG A N 1
ATOM 1501 C CA . ARG A 1 188 ? -22.311 -10.750 47.315 1.00 97.19 188 ARG A CA 1
ATOM 1502 C C . ARG A 1 188 ? -23.660 -10.266 47.836 1.00 97.19 188 ARG A C 1
ATOM 1504 O O . ARG A 1 188 ? -23.995 -10.552 48.989 1.00 97.19 188 ARG A O 1
ATOM 1511 N N . VAL A 1 189 ? -24.415 -9.536 47.015 1.00 95.94 189 VAL A N 1
ATOM 1512 C CA . VAL A 1 189 ? -25.738 -9.016 47.385 1.00 95.94 189 VAL A CA 1
ATOM 1513 C C . VAL A 1 189 ? -26.740 -10.155 47.550 1.00 95.94 189 VAL A C 1
ATOM 1515 O O . VAL A 1 189 ? -27.472 -10.167 48.536 1.00 95.94 189 VAL A O 1
ATOM 1518 N N . GLU A 1 190 ? -26.737 -11.149 46.664 1.00 94.88 190 GLU A N 1
ATOM 1519 C CA . GLU A 1 190 ? -27.598 -12.330 46.767 1.00 94.88 190 GLU A CA 1
ATOM 1520 C C . GLU A 1 190 ? -27.317 -13.113 48.055 1.00 94.88 190 GLU A C 1
ATOM 1522 O O . GLU A 1 190 ? -28.240 -13.485 48.781 1.00 94.88 190 GLU A O 1
ATOM 1527 N N . ASN A 1 191 ? -26.044 -13.321 48.401 1.00 94.44 191 ASN A N 1
ATOM 1528 C CA . ASN A 1 191 ? -25.676 -13.969 49.654 1.00 94.44 191 ASN A CA 1
ATOM 1529 C C . ASN A 1 191 ? -26.106 -13.142 50.878 1.00 94.44 191 ASN A C 1
ATOM 1531 O O . ASN A 1 191 ? -26.578 -13.716 51.860 1.00 94.44 191 ASN A O 1
ATOM 1535 N N . TRP A 1 192 ? -25.975 -11.812 50.828 1.00 94.00 192 TRP A N 1
ATOM 1536 C CA . TRP A 1 192 ? -26.458 -10.933 51.895 1.00 94.00 192 TRP A CA 1
ATOM 1537 C C . TRP A 1 192 ? -27.981 -11.021 52.054 1.00 94.00 192 TRP A C 1
ATOM 1539 O O . TRP A 1 192 ? -28.459 -11.214 53.172 1.00 94.00 192 TRP A O 1
ATOM 1549 N N . LEU A 1 193 ? -28.730 -10.968 50.945 1.00 90.62 193 LEU A N 1
ATOM 1550 C CA . LEU A 1 193 ? -30.185 -11.132 50.931 1.00 90.62 193 LEU A CA 1
ATOM 1551 C C . LEU A 1 193 ? -30.585 -12.491 51.496 1.00 90.62 193 LEU A C 1
ATOM 1553 O O . LEU A 1 193 ? -31.380 -12.543 52.420 1.00 90.62 193 LEU A O 1
ATOM 1557 N N . ARG A 1 194 ? -29.954 -13.590 51.072 1.00 88.94 194 ARG A N 1
ATOM 1558 C CA . ARG A 1 194 ? -30.246 -14.931 51.605 1.00 88.94 194 ARG A CA 1
ATOM 1559 C C . ARG A 1 194 ? -30.073 -15.024 53.124 1.00 88.94 194 ARG A C 1
ATOM 1561 O O . ARG A 1 194 ? -30.859 -15.692 53.793 1.00 88.94 194 ARG A O 1
ATOM 1568 N N . VAL A 1 195 ? -29.042 -14.381 53.676 1.00 88.19 195 VAL A N 1
ATOM 1569 C CA . VAL A 1 195 ? -28.800 -14.349 55.130 1.00 88.19 195 VAL A CA 1
ATOM 1570 C C . VAL A 1 195 ? -29.815 -13.454 55.849 1.00 88.19 195 VAL A C 1
ATOM 1572 O O . VAL A 1 195 ? -30.197 -13.753 56.983 1.00 88.19 195 VAL A O 1
ATOM 1575 N N . ASN A 1 196 ? -30.244 -12.360 55.219 1.00 82.38 196 ASN A N 1
ATOM 1576 C CA . ASN A 1 196 ? -31.053 -11.331 55.864 1.00 82.38 196 ASN A CA 1
ATOM 1577 C C . ASN A 1 196 ? -32.570 -11.486 55.645 1.00 82.38 196 ASN A C 1
ATOM 1579 O O . ASN A 1 196 ? -33.344 -11.122 56.527 1.00 82.38 196 ASN A O 1
ATOM 1583 N N . ASP A 1 197 ? -33.012 -12.094 54.546 1.00 74.69 197 ASP A N 1
ATOM 1584 C CA . ASP A 1 197 ? -34.421 -12.388 54.253 1.00 74.69 197 ASP A CA 1
ATOM 1585 C C . ASP A 1 197 ? -35.015 -13.312 55.322 1.00 74.69 197 ASP A C 1
ATOM 1587 O O . ASP A 1 197 ? -36.120 -13.081 55.811 1.00 74.69 197 ASP A O 1
ATOM 1591 N N . GLY A 1 198 ? -34.244 -14.303 55.788 1.00 62.56 198 GLY A N 1
ATOM 1592 C CA . GLY A 1 198 ? -34.639 -15.161 56.910 1.00 62.56 198 GLY A CA 1
ATOM 1593 C C . GLY A 1 198 ? -34.768 -14.416 58.247 1.00 62.56 198 GLY A C 1
ATOM 1594 O O . GLY A 1 198 ? -35.581 -14.801 59.083 1.00 62.56 198 GLY A O 1
ATOM 1595 N N . ARG A 1 199 ? -34.015 -13.324 58.451 1.00 59.94 199 ARG A N 1
ATOM 1596 C CA . ARG A 1 199 ? -34.163 -12.451 59.632 1.00 59.94 199 ARG A CA 1
ATOM 1597 C C . ARG A 1 199 ? -35.375 -11.532 59.504 1.00 59.94 199 ARG A C 1
ATOM 1599 O O . ARG A 1 199 ? -36.070 -11.315 60.489 1.00 59.94 199 ARG A O 1
ATOM 1606 N N . SER A 1 200 ? -35.652 -11.036 58.298 1.00 53.00 200 SER A N 1
ATOM 1607 C CA . SER A 1 200 ? -36.806 -10.177 58.015 1.00 53.00 200 SER A CA 1
ATOM 1608 C C . SER A 1 200 ? -38.142 -10.911 58.178 1.00 53.00 200 SER A C 1
ATOM 1610 O O . SER A 1 200 ? -39.096 -10.316 58.672 1.00 53.00 200 SER A O 1
ATOM 1612 N N . LEU A 1 201 ? -38.215 -12.208 57.852 1.00 53.03 201 LEU A N 1
ATOM 1613 C CA . LEU A 1 201 ? -39.419 -13.018 58.085 1.00 53.03 201 LEU A CA 1
ATOM 1614 C C . LEU A 1 201 ? -39.769 -13.1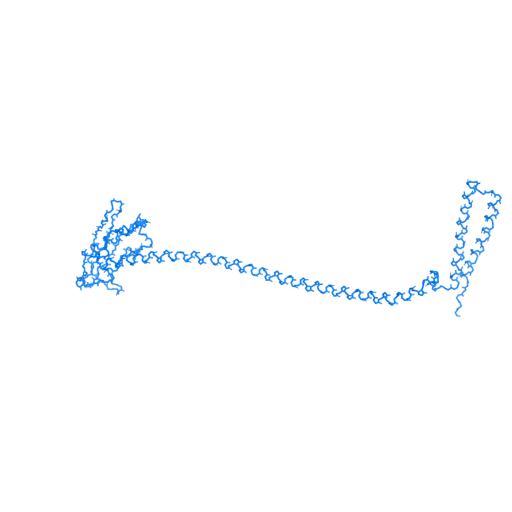52 59.575 1.00 53.03 201 LEU A C 1
ATOM 1616 O O . LEU A 1 201 ? -40.946 -13.110 59.914 1.00 53.03 201 LEU A O 1
ATOM 1620 N N . ASN A 1 202 ? -38.771 -13.233 60.459 1.00 55.84 202 ASN A N 1
ATOM 1621 C CA . ASN A 1 202 ? -38.990 -13.250 61.911 1.00 55.84 202 ASN A CA 1
ATOM 1622 C C . ASN A 1 202 ? -39.356 -11.866 62.478 1.00 55.84 202 ASN A C 1
ATOM 1624 O O . ASN A 1 202 ? -39.903 -11.785 63.570 1.00 55.84 202 ASN A O 1
ATOM 1628 N N . ALA A 1 203 ? -39.052 -10.788 61.749 1.00 55.06 203 ALA A N 1
ATOM 1629 C CA . ALA A 1 203 ? -39.347 -9.409 62.138 1.00 55.06 203 ALA A CA 1
ATOM 1630 C C . ALA A 1 203 ? -40.666 -8.874 61.548 1.00 55.06 203 ALA A C 1
ATOM 1632 O O . ALA A 1 203 ? -41.065 -7.761 61.866 1.00 55.06 203 ALA A O 1
ATOM 1633 N N . ARG A 1 204 ? -41.350 -9.630 60.675 1.00 53.59 204 ARG A N 1
ATOM 1634 C CA . ARG A 1 204 ? -42.597 -9.183 60.025 1.00 53.59 204 ARG A CA 1
ATOM 1635 C C . ARG A 1 204 ? -43.798 -9.093 60.973 1.00 53.59 204 ARG A C 1
ATOM 1637 O O . ARG A 1 204 ? -44.710 -8.332 60.673 1.00 53.59 204 ARG A O 1
ATOM 1644 N N . ASP A 1 205 ? -43.766 -9.838 62.078 1.00 56.88 205 ASP A N 1
ATOM 1645 C CA . ASP A 1 205 ? -44.763 -9.796 63.161 1.00 56.88 205 ASP A CA 1
ATOM 1646 C C . ASP A 1 205 ? -44.312 -8.925 64.353 1.00 56.88 205 ASP A C 1
ATOM 1648 O O . ASP A 1 205 ? -45.006 -8.866 65.364 1.00 56.88 205 ASP A O 1
ATOM 1652 N N . VAL A 1 206 ? -43.152 -8.261 64.262 1.00 61.00 206 VAL A N 1
ATOM 1653 C CA . VAL A 1 206 ? -42.642 -7.368 65.312 1.00 61.00 206 VAL A CA 1
ATOM 1654 C C . VAL A 1 206 ? -43.068 -5.942 64.967 1.00 61.00 206 VAL A C 1
ATOM 1656 O O . VAL A 1 206 ? -42.720 -5.430 63.899 1.00 61.00 206 VAL A O 1
ATOM 1659 N N . GLU A 1 207 ? -43.849 -5.303 65.840 1.00 63.59 207 GLU A N 1
ATOM 1660 C CA . GLU A 1 207 ? -44.198 -3.889 65.688 1.00 63.59 207 GLU A CA 1
ATOM 1661 C C . GLU A 1 207 ? -42.906 -3.056 65.659 1.00 63.59 207 GLU A C 1
ATOM 1663 O O . GLU A 1 207 ? -41.951 -3.344 66.377 1.00 63.59 207 GLU A O 1
ATOM 1668 N N . ILE A 1 208 ? -42.835 -2.034 64.797 1.00 67.00 208 ILE A N 1
ATOM 1669 C CA . ILE A 1 208 ? -41.609 -1.232 64.581 1.00 67.00 208 ILE A CA 1
ATOM 1670 C C . ILE A 1 208 ? -41.071 -0.651 65.904 1.00 67.00 208 ILE A C 1
ATOM 1672 O O . ILE A 1 208 ? -39.869 -0.422 66.040 1.00 67.00 208 ILE A O 1
ATOM 1676 N N . GLU A 1 209 ? -41.956 -0.445 66.876 1.00 66.25 209 GLU A N 1
ATOM 1677 C CA . GLU A 1 209 ? -41.652 0.057 68.216 1.00 66.25 209 GLU A CA 1
ATOM 1678 C C . GLU A 1 209 ? -40.797 -0.917 69.047 1.00 66.25 209 GLU A C 1
ATOM 1680 O O . GLU A 1 209 ? -39.941 -0.469 69.806 1.00 66.25 209 GLU A O 1
ATOM 1685 N N . ASP A 1 210 ? -40.926 -2.228 68.823 1.00 67.94 210 ASP A N 1
ATOM 1686 C CA . ASP A 1 210 ? -40.157 -3.276 69.509 1.00 67.94 210 ASP A CA 1
ATOM 1687 C C . ASP A 1 210 ? -38.786 -3.543 68.860 1.00 67.94 210 ASP A C 1
ATOM 1689 O O . ASP A 1 210 ? -37.949 -4.257 69.415 1.00 67.94 210 ASP A O 1
ATOM 1693 N N . ALA A 1 211 ? -38.519 -2.971 67.679 1.00 70.19 211 ALA A N 1
ATOM 1694 C CA . ALA A 1 211 ? -37.237 -3.129 66.984 1.00 70.19 211 ALA A CA 1
ATOM 1695 C C . ALA A 1 211 ? -36.080 -2.387 67.679 1.00 70.19 211 ALA A C 1
ATOM 1697 O O . ALA A 1 211 ? -34.909 -2.638 67.377 1.00 70.19 211 ALA A O 1
ATOM 1698 N N . PHE A 1 212 ? -36.399 -1.469 68.592 1.00 73.00 212 PHE A N 1
ATOM 1699 C CA . PHE A 1 212 ? -35.430 -0.704 69.361 1.00 73.00 212 PHE A CA 1
ATOM 1700 C C . PHE A 1 212 ? -35.488 -1.126 70.828 1.00 73.00 212 PHE A C 1
ATOM 1702 O O . PHE A 1 212 ? -36.508 -0.969 71.495 1.00 73.00 212 PHE A O 1
ATOM 1709 N N . GLU A 1 213 ? -34.369 -1.617 71.361 1.00 69.94 213 GLU A N 1
ATOM 1710 C CA . GLU A 1 213 ? -34.237 -1.811 72.804 1.00 69.94 213 GLU A CA 1
ATOM 1711 C C . GLU A 1 213 ? -34.217 -0.439 73.485 1.00 69.94 213 GLU A C 1
ATOM 1713 O O . GLU A 1 213 ? -33.288 0.353 73.321 1.00 69.94 213 GLU A O 1
ATOM 1718 N N . MET A 1 214 ? -35.285 -0.154 74.223 1.00 72.25 214 MET A N 1
ATOM 1719 C CA . MET A 1 214 ? -35.449 1.068 74.993 1.00 72.25 214 MET A CA 1
ATOM 1720 C C . MET A 1 214 ? -35.674 0.703 76.463 1.00 72.25 214 MET A C 1
ATOM 1722 O O . MET A 1 214 ? -36.491 -0.165 76.779 1.00 72.25 214 MET A O 1
ATOM 1726 N N . ASP A 1 215 ? -34.956 1.366 77.370 1.00 82.06 215 ASP A N 1
ATOM 1727 C CA . ASP A 1 215 ? -35.117 1.155 78.808 1.00 82.06 215 ASP A CA 1
ATOM 1728 C C . ASP A 1 215 ? -36.548 1.504 79.241 1.00 82.06 215 ASP A C 1
ATOM 1730 O O . ASP A 1 215 ? -37.138 2.474 78.750 1.00 82.06 215 ASP A O 1
ATOM 1734 N N . GLU A 1 216 ? -37.089 0.758 80.208 1.00 80.75 216 GLU A N 1
ATOM 1735 C CA . GLU A 1 216 ? -38.469 0.910 80.697 1.00 80.75 216 GLU A CA 1
ATOM 1736 C C . GLU A 1 216 ? -38.826 2.356 81.068 1.00 80.75 216 GLU A C 1
ATOM 1738 O O . GLU A 1 216 ? -39.898 2.861 80.740 1.00 80.75 216 GLU A O 1
ATOM 1743 N N . THR A 1 217 ? -37.884 3.067 81.686 1.00 82.06 217 THR A N 1
ATOM 1744 C CA . THR A 1 217 ? -38.041 4.471 82.083 1.00 82.06 217 THR A CA 1
ATOM 1745 C C . THR A 1 217 ? -38.124 5.413 80.886 1.00 82.06 217 THR A C 1
ATOM 1747 O O . THR A 1 217 ? -38.892 6.374 80.900 1.00 82.06 217 THR A O 1
ATOM 1750 N N . THR A 1 218 ? -37.358 5.140 79.830 1.00 84.00 218 THR A N 1
ATOM 1751 C CA . THR A 1 218 ? -37.349 5.951 78.610 1.00 84.00 218 THR A CA 1
ATOM 1752 C C . THR A 1 218 ? -38.577 5.697 77.741 1.00 84.00 218 THR A C 1
ATOM 1754 O O . THR A 1 218 ? -39.103 6.663 77.184 1.00 84.00 218 THR A O 1
ATOM 1757 N N . ARG A 1 219 ? -39.100 4.460 77.720 1.00 84.88 219 ARG A N 1
ATOM 1758 C CA . ARG A 1 219 ? -40.390 4.125 77.097 1.00 84.88 219 ARG A CA 1
ATOM 1759 C C . ARG A 1 219 ? -41.546 4.821 77.791 1.00 84.88 219 ARG A C 1
ATOM 1761 O O . ARG A 1 219 ? -42.268 5.571 77.145 1.00 84.88 219 ARG A O 1
ATOM 1768 N N . ALA A 1 220 ? -41.651 4.662 79.110 1.00 84.50 220 ALA A N 1
ATOM 1769 C CA . ALA A 1 220 ? -42.694 5.308 79.900 1.00 84.50 220 ALA A CA 1
ATOM 1770 C C . ALA A 1 220 ? -42.671 6.838 79.731 1.00 84.50 220 ALA A C 1
ATOM 1772 O O . ALA A 1 220 ? -43.717 7.484 79.666 1.00 84.50 220 ALA A O 1
ATOM 1773 N N . ARG A 1 221 ? -41.476 7.433 79.601 1.00 86.62 221 ARG A N 1
ATOM 1774 C CA . ARG A 1 221 ? -4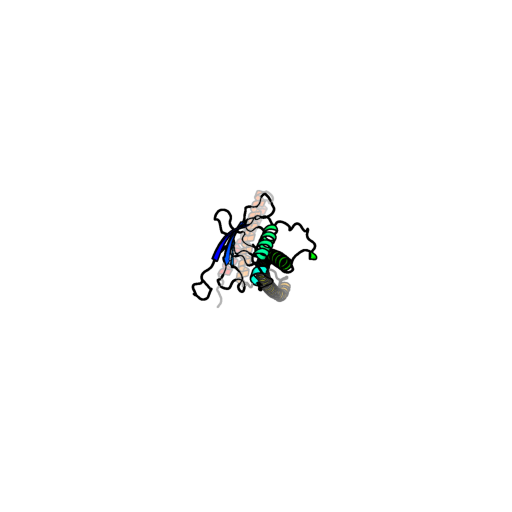1.323 8.860 79.297 1.00 86.62 221 ARG A CA 1
ATOM 1775 C C . ARG A 1 221 ? -41.843 9.216 77.903 1.00 86.62 221 ARG A C 1
ATOM 1777 O O . ARG A 1 221 ? -42.574 10.195 77.771 1.00 86.62 221 ARG A O 1
ATOM 1784 N N . LEU A 1 222 ? -41.464 8.448 76.881 1.00 87.19 222 LEU A N 1
ATOM 1785 C CA . LEU A 1 222 ? -41.902 8.670 75.503 1.00 87.19 222 LEU A CA 1
ATOM 1786 C C . LEU A 1 222 ? -43.424 8.544 75.376 1.00 87.19 222 LEU A C 1
ATOM 1788 O O . LEU A 1 222 ? -44.049 9.431 74.806 1.00 87.19 222 LEU A O 1
ATOM 1792 N N . GLU A 1 223 ? -44.021 7.505 75.963 1.00 89.50 223 GLU A N 1
ATOM 1793 C CA . GLU A 1 223 ? -45.475 7.305 75.997 1.00 89.50 223 GLU A CA 1
ATOM 1794 C C . GLU A 1 223 ? -46.190 8.469 76.690 1.00 89.50 223 GLU A C 1
ATOM 1796 O O . GLU A 1 223 ? -47.195 8.973 76.191 1.00 89.50 223 GLU A O 1
ATOM 1801 N N . SER A 1 224 ? -45.651 8.945 77.818 1.00 89.81 224 SER A N 1
ATOM 1802 C CA . SER A 1 224 ? -46.226 10.080 78.542 1.00 89.81 224 SER A CA 1
ATOM 1803 C C . SER A 1 224 ? -46.147 11.384 77.739 1.00 89.81 224 SER A C 1
ATOM 1805 O O . SER A 1 224 ? -47.100 12.162 77.738 1.00 89.81 224 SER A O 1
ATOM 1807 N N . SER A 1 225 ? -45.048 11.602 77.013 1.00 91.50 225 SER A N 1
ATOM 1808 C CA . SER A 1 225 ? -44.869 12.759 76.127 1.00 91.50 225 SER A CA 1
ATOM 1809 C C . SER A 1 225 ? -45.773 12.679 74.887 1.00 91.50 225 SER A C 1
ATOM 1811 O O . SER A 1 225 ? -46.428 13.655 74.521 1.00 91.50 225 SER A O 1
ATOM 1813 N N . ALA A 1 226 ? -45.888 11.496 74.275 1.00 93.19 226 ALA A N 1
ATOM 1814 C CA . ALA A 1 226 ? -46.788 11.256 73.151 1.00 93.19 226 ALA A CA 1
ATOM 1815 C C . ALA A 1 226 ? -48.256 11.473 73.548 1.00 93.19 226 ALA A C 1
ATOM 1817 O O . ALA A 1 226 ? -49.009 12.099 72.803 1.00 93.19 226 ALA A O 1
ATOM 1818 N N . ALA A 1 227 ? -48.651 11.019 74.742 1.00 93.25 227 ALA A N 1
ATOM 1819 C CA . ALA A 1 227 ? -49.983 11.255 75.288 1.00 93.25 227 ALA A CA 1
ATOM 1820 C C . ALA A 1 227 ? -50.257 12.750 75.547 1.00 93.25 227 ALA A C 1
ATOM 1822 O O . ALA A 1 227 ? -51.352 13.216 75.234 1.00 93.25 227 ALA A O 1
ATOM 1823 N N . ASP A 1 228 ? -49.280 13.513 76.060 1.00 93.94 228 ASP A N 1
ATOM 1824 C CA . ASP A 1 228 ? -49.396 14.973 76.233 1.00 93.94 228 ASP A CA 1
ATOM 1825 C C . ASP A 1 228 ? -49.665 15.677 74.893 1.00 93.94 228 ASP A C 1
ATOM 1827 O O . ASP A 1 228 ? -50.645 16.411 74.756 1.00 93.94 228 ASP A O 1
ATOM 1831 N N . LEU A 1 229 ? -48.850 15.385 73.876 1.00 93.62 229 LEU A N 1
ATOM 1832 C CA . LEU A 1 229 ? -48.979 15.972 72.539 1.00 93.62 229 LEU A CA 1
ATOM 1833 C C . LEU A 1 229 ? -50.288 15.569 71.841 1.00 93.62 229 LEU A C 1
ATOM 1835 O O . LEU A 1 229 ? -50.941 16.406 71.216 1.00 93.62 229 LEU A O 1
ATOM 1839 N N . ALA A 1 230 ? -50.715 14.310 71.979 1.00 95.81 230 ALA A N 1
ATOM 1840 C CA . ALA A 1 230 ? -51.989 13.846 71.433 1.00 95.81 230 ALA A CA 1
ATOM 1841 C C . ALA A 1 230 ? -53.179 14.574 72.078 1.00 95.81 230 ALA A C 1
ATOM 1843 O O . ALA A 1 230 ? -54.144 14.924 71.396 1.00 95.81 230 ALA A O 1
ATOM 1844 N N . ILE A 1 231 ? -53.108 14.850 73.385 1.00 94.38 231 ILE A N 1
ATOM 1845 C CA . ILE A 1 231 ? -54.131 15.631 74.084 1.00 94.38 231 ILE A CA 1
ATOM 1846 C C . ILE A 1 231 ? -54.179 17.071 73.558 1.00 94.38 231 ILE A C 1
ATOM 1848 O O . ILE A 1 231 ? -55.279 17.586 73.343 1.00 94.38 231 ILE A O 1
ATOM 1852 N N . GLU A 1 232 ? -53.033 17.709 73.301 1.00 93.12 232 GLU A N 1
ATOM 1853 C CA . GLU A 1 232 ? -52.994 19.051 72.699 1.00 93.12 232 GLU A CA 1
ATOM 1854 C C . GLU A 1 232 ? -53.661 19.080 71.320 1.00 93.12 232 GLU A C 1
ATOM 1856 O O . GLU A 1 232 ? -54.441 19.991 71.027 1.00 93.12 232 GLU A O 1
ATOM 1861 N N . GLU A 1 233 ? -53.429 18.058 70.493 1.00 95.69 233 GLU A N 1
ATOM 1862 C CA . GLU A 1 233 ? -54.067 17.955 69.181 1.00 95.69 233 GLU A CA 1
ATOM 1863 C C . GLU A 1 233 ? -55.584 17.754 69.295 1.00 95.69 233 GLU A C 1
ATOM 1865 O O . GLU A 1 233 ? -56.355 18.424 68.600 1.00 95.69 233 GLU A O 1
ATOM 1870 N N . VAL A 1 234 ? -56.042 16.887 70.204 1.00 94.62 234 VAL A N 1
ATOM 1871 C CA . VAL A 1 234 ? -57.479 16.688 70.449 1.00 94.62 234 VAL A CA 1
ATOM 1872 C C . VAL A 1 234 ? -58.127 17.975 70.958 1.00 94.62 234 VAL A C 1
ATOM 1874 O O . VAL A 1 234 ? -59.201 18.338 70.478 1.00 94.62 234 VAL A O 1
ATOM 1877 N N . MET A 1 235 ? -57.482 18.701 71.875 1.00 92.38 235 MET A N 1
ATOM 1878 C CA . MET A 1 235 ? -57.973 19.997 72.352 1.00 92.38 235 MET A CA 1
ATOM 1879 C C . MET A 1 235 ? -58.081 21.004 71.205 1.00 92.38 235 MET A C 1
ATOM 1881 O O . MET A 1 235 ? -59.143 21.587 71.011 1.00 92.38 235 MET A O 1
ATOM 1885 N N . TYR A 1 236 ? -57.053 21.117 70.363 1.00 94.38 236 TYR A N 1
ATOM 1886 C CA . TYR A 1 236 ? -57.098 21.981 69.183 1.00 94.38 236 TYR A CA 1
ATOM 1887 C C . TYR A 1 236 ? -58.246 21.619 68.221 1.00 94.38 236 TYR A C 1
ATOM 1889 O O . TYR A 1 236 ? -58.932 22.499 67.693 1.00 94.38 236 TYR A O 1
ATOM 1897 N N . LYS A 1 237 ? -58.500 20.323 67.986 1.00 94.19 237 LYS A N 1
ATOM 1898 C CA . LYS A 1 237 ? -59.625 19.877 67.146 1.00 94.19 237 LYS A CA 1
ATOM 1899 C C . LYS A 1 237 ? -60.983 20.170 67.783 1.00 94.19 237 LYS A C 1
ATOM 1901 O O . LYS A 1 237 ? -61.915 20.512 67.056 1.00 94.19 237 LYS A O 1
ATOM 1906 N N . LEU A 1 238 ? -61.102 20.066 69.106 1.00 92.88 238 LEU A N 1
ATOM 1907 C CA . LEU A 1 238 ? -62.315 20.428 69.840 1.00 92.88 238 LEU A CA 1
ATOM 1908 C C . LEU A 1 238 ? -62.595 21.935 69.771 1.00 92.88 238 LEU A C 1
ATOM 1910 O O . LEU A 1 238 ? -63.748 22.310 69.557 1.00 92.88 238 LEU A O 1
ATOM 1914 N N . ASP A 1 239 ? -61.564 22.781 69.861 1.00 92.94 239 ASP A N 1
ATOM 1915 C CA . ASP A 1 239 ? -61.682 24.234 69.672 1.00 92.94 239 ASP A CA 1
ATOM 1916 C C . ASP A 1 239 ? -62.247 24.551 68.280 1.00 92.94 239 ASP A C 1
ATOM 1918 O O . ASP A 1 239 ? -63.218 25.298 68.144 1.00 92.94 239 ASP A O 1
ATOM 1922 N N . LYS A 1 240 ? -61.708 23.906 67.234 1.00 93.25 240 LYS A N 1
ATOM 1923 C CA . LYS A 1 240 ? -62.223 24.045 65.862 1.00 93.25 240 LYS A CA 1
ATOM 1924 C C . LYS A 1 240 ? -63.642 23.514 65.687 1.00 93.25 240 LYS A C 1
ATOM 1926 O O . LYS A 1 240 ? -64.435 24.117 64.968 1.00 93.25 240 LYS A O 1
ATOM 1931 N N . ALA A 1 241 ? -63.996 22.415 66.346 1.00 92.25 241 ALA A N 1
ATOM 1932 C CA . ALA A 1 241 ? -65.351 21.875 66.293 1.00 92.25 241 ALA A CA 1
ATOM 1933 C C . ALA A 1 241 ? -66.381 22.798 66.971 1.00 92.25 241 ALA A C 1
ATOM 1935 O O . ALA A 1 241 ? -67.527 22.858 66.522 1.00 92.25 241 ALA A O 1
ATOM 1936 N N . LEU A 1 242 ? -65.980 23.536 68.013 1.00 91.06 242 LEU A N 1
ATOM 1937 C CA . LEU A 1 242 ? -66.810 24.567 68.636 1.00 91.06 242 LEU A CA 1
ATOM 1938 C C . LEU A 1 242 ? -66.983 25.787 67.718 1.00 91.06 242 LEU A C 1
ATOM 1940 O O . LEU A 1 242 ? -68.106 26.260 67.568 1.00 91.06 242 LEU A O 1
ATOM 1944 N N . GLU A 1 243 ? -65.906 26.271 67.081 1.00 92.00 243 GLU A N 1
ATOM 1945 C CA . GLU A 1 243 ? -65.965 27.379 66.103 1.00 92.00 243 GLU A CA 1
ATOM 1946 C C . GLU A 1 243 ? -66.948 27.087 64.955 1.00 92.00 243 GLU A C 1
ATOM 1948 O O . GLU A 1 243 ? -67.613 27.993 64.458 1.00 92.00 243 GLU A O 1
ATOM 1953 N N . HIS A 1 244 ? -67.054 25.821 64.546 1.00 91.94 244 HIS A N 1
ATOM 1954 C CA . HIS A 1 244 ? -67.969 25.360 63.501 1.00 91.94 244 HIS A CA 1
ATOM 1955 C C . HIS A 1 244 ? -69.352 24.912 64.020 1.00 91.94 244 HIS A C 1
ATOM 1957 O O . HIS A 1 244 ? -70.113 24.321 63.258 1.00 91.94 244 HIS A O 1
ATOM 1963 N N . GLU A 1 245 ? -69.677 25.165 65.296 1.00 86.88 245 GLU A N 1
ATOM 1964 C CA . GLU A 1 245 ? -70.946 24.807 65.963 1.00 86.88 245 GLU A CA 1
ATOM 1965 C C . GLU A 1 245 ? -71.300 23.302 65.933 1.00 86.88 245 GLU A C 1
ATOM 1967 O O . GLU A 1 245 ? -72.446 22.907 66.151 1.00 86.88 245 GLU A O 1
ATOM 1972 N N . VAL A 1 246 ? -70.312 22.428 65.709 1.00 90.31 246 VAL A N 1
ATOM 1973 C CA . VAL A 1 246 ? -70.502 20.966 65.651 1.00 90.31 246 VAL A CA 1
ATOM 1974 C C . VAL A 1 246 ? -70.669 20.369 67.056 1.00 90.31 246 VAL A C 1
ATOM 1976 O O . VAL A 1 246 ? -71.330 19.345 67.230 1.00 90.31 246 VAL A O 1
ATOM 1979 N N . VAL A 1 247 ? -70.087 21.010 68.076 1.00 88.19 247 VAL A N 1
ATOM 1980 C CA . VAL A 1 247 ? -70.139 20.587 69.484 1.00 88.19 247 VAL A CA 1
ATOM 1981 C C . VAL A 1 247 ? -70.715 21.713 70.343 1.00 88.19 247 VAL A C 1
ATOM 1983 O O . VAL A 1 247 ? -70.351 22.874 70.183 1.00 88.19 247 VAL A O 1
ATOM 1986 N N . SER A 1 248 ? -71.596 21.381 71.292 1.00 91.00 248 SER A N 1
ATOM 1987 C CA . SER A 1 248 ? -72.144 22.371 72.227 1.00 91.00 248 SER A CA 1
ATOM 1988 C C . SER A 1 248 ? -71.085 22.871 73.215 1.00 91.00 248 SER A C 1
ATOM 1990 O O . SER A 1 248 ? -70.224 22.110 73.664 1.00 91.00 248 SER A O 1
ATOM 1992 N N . PHE A 1 249 ? -71.186 24.140 73.619 1.00 88.38 249 PHE A N 1
ATOM 1993 C CA . PHE A 1 249 ? -70.251 24.761 74.565 1.00 88.38 249 PHE A CA 1
ATOM 1994 C C . PHE A 1 249 ? -70.115 23.975 75.881 1.00 88.38 249 PHE A C 1
ATOM 1996 O O . PHE A 1 249 ? -69.007 23.754 76.373 1.00 88.38 249 PHE A O 1
ATOM 2003 N N . ASP A 1 250 ? -71.232 23.479 76.420 1.00 89.81 250 ASP A N 1
ATOM 2004 C CA . ASP A 1 250 ? -71.237 22.649 77.627 1.00 89.81 250 ASP A CA 1
ATOM 2005 C C . ASP A 1 250 ? -70.473 21.330 77.453 1.00 89.81 250 ASP A C 1
ATOM 2007 O O . ASP A 1 250 ? -69.808 20.875 78.387 1.00 89.81 250 ASP A O 1
ATOM 2011 N N . SER A 1 251 ? -70.557 20.702 76.276 1.00 89.69 251 SER A N 1
ATOM 2012 C CA . SER A 1 251 ? -69.819 19.471 75.973 1.00 89.69 251 SER A CA 1
ATOM 2013 C C . SER A 1 251 ? -68.329 19.756 75.793 1.00 89.69 251 SER A C 1
ATOM 2015 O O . SER A 1 251 ? -67.494 19.056 76.367 1.00 89.69 251 SER A O 1
ATOM 2017 N N . TYR A 1 252 ? -67.999 20.829 75.075 1.00 91.69 252 TYR A N 1
ATOM 2018 C CA . TYR A 1 252 ? -66.632 21.289 74.849 1.00 91.69 252 TYR A CA 1
ATOM 2019 C C . TYR A 1 252 ? -65.890 21.561 76.169 1.00 91.69 252 TYR A C 1
ATOM 2021 O O . TYR A 1 252 ? -64.860 20.947 76.444 1.00 91.69 252 TYR A O 1
ATOM 2029 N N . ILE A 1 253 ? -66.454 22.389 77.056 1.00 92.12 253 ILE A N 1
ATOM 2030 C CA . ILE A 1 253 ? -65.809 22.746 78.329 1.00 92.12 253 ILE A CA 1
ATOM 2031 C C . ILE A 1 253 ? -65.635 21.531 79.253 1.00 92.12 253 ILE A C 1
ATOM 2033 O O . ILE A 1 253 ? -64.649 21.451 79.992 1.00 92.12 253 ILE A O 1
ATOM 2037 N N . LYS A 1 254 ? -66.569 20.571 79.232 1.00 93.06 254 LYS A N 1
ATOM 2038 C CA . LYS A 1 254 ? -66.431 19.321 79.998 1.00 93.06 254 LYS A CA 1
ATOM 2039 C C . LYS A 1 254 ? -65.269 18.474 79.479 1.00 93.06 254 LYS A C 1
ATOM 2041 O O . LYS A 1 254 ? -64.474 17.999 80.290 1.00 93.06 254 LYS A O 1
ATOM 2046 N N . GLN A 1 255 ? -65.159 18.316 78.160 1.00 92.62 255 GLN A N 1
ATOM 2047 C CA . GLN A 1 255 ? -64.106 17.513 77.534 1.00 92.62 255 GLN A CA 1
ATOM 2048 C C . GLN A 1 255 ? -62.730 18.166 77.688 1.00 92.62 255 GLN A C 1
ATOM 2050 O O . GLN A 1 255 ? -61.819 17.511 78.184 1.00 92.62 255 GLN A O 1
ATOM 2055 N N . VAL A 1 256 ? -62.599 19.467 77.411 1.00 92.50 256 VAL A N 1
ATOM 2056 C CA . VAL A 1 256 ? -61.336 20.208 77.579 1.00 92.50 256 VAL A CA 1
ATOM 2057 C C . VAL A 1 256 ? -60.841 20.165 79.022 1.00 92.50 256 VAL A C 1
ATOM 2059 O O . VAL A 1 256 ? -59.669 19.899 79.260 1.00 92.50 256 VAL A O 1
ATOM 2062 N N . ARG A 1 257 ? -61.715 20.343 80.023 1.00 93.25 257 ARG A N 1
ATOM 2063 C CA . ARG A 1 257 ? -61.299 20.229 81.435 1.00 93.25 257 ARG A CA 1
ATOM 2064 C C . ARG A 1 257 ? -60.883 18.812 81.822 1.00 93.25 257 ARG A C 1
ATOM 2066 O O . ARG A 1 257 ? -60.028 18.658 82.690 1.00 93.25 257 ARG A O 1
ATOM 2073 N N . SER A 1 258 ? -61.508 17.789 81.241 1.00 94.38 258 SER A N 1
ATOM 2074 C CA . SER A 1 258 ? -61.125 16.395 81.482 1.00 94.38 258 SER A CA 1
ATOM 2075 C C . SER A 1 258 ? -59.761 16.088 80.868 1.00 94.38 258 SER A C 1
ATOM 2077 O O . SER A 1 258 ? -58.895 15.544 81.548 1.00 94.38 258 SER A O 1
ATOM 2079 N N . LEU A 1 259 ? -59.557 16.496 79.615 1.00 93.56 259 LEU A N 1
ATOM 2080 C CA . LEU A 1 259 ? -58.311 16.321 78.876 1.00 93.56 259 LEU A CA 1
ATOM 2081 C C . LEU A 1 259 ? -57.163 17.114 79.508 1.00 93.56 259 LEU A C 1
ATOM 2083 O O . LEU A 1 259 ? -56.125 16.534 79.783 1.00 93.56 259 LEU A O 1
ATOM 2087 N N . ALA A 1 260 ? -57.373 18.378 79.887 1.00 92.69 260 ALA A N 1
ATOM 2088 C CA . ALA A 1 260 ? -56.367 19.189 80.578 1.00 92.69 260 ALA A CA 1
ATOM 2089 C C . ALA A 1 260 ? -55.944 18.597 81.939 1.00 92.69 260 ALA A C 1
ATOM 2091 O O . ALA A 1 260 ? -54.797 18.739 82.362 1.00 92.69 260 ALA A O 1
ATOM 2092 N N . ARG A 1 261 ? -56.851 17.900 82.643 1.00 93.69 261 ARG A N 1
ATOM 2093 C CA . ARG A 1 261 ? -56.491 17.157 83.864 1.00 93.69 261 ARG A CA 1
ATOM 2094 C C . ARG A 1 261 ? -55.619 15.948 83.548 1.00 93.69 261 ARG A C 1
ATOM 2096 O O . ARG A 1 261 ? -54.641 15.731 84.251 1.00 93.69 261 ARG A O 1
ATOM 2103 N N . GLN A 1 262 ? -55.962 15.175 82.519 1.00 91.38 262 GLN A N 1
ATOM 2104 C CA . GLN A 1 262 ? -55.143 14.042 82.073 1.00 91.38 262 GLN A CA 1
ATOM 2105 C C . GLN A 1 262 ? -53.760 14.518 81.612 1.00 91.38 262 GLN A C 1
ATOM 2107 O O . GLN A 1 262 ? -52.750 13.964 82.035 1.00 91.38 262 GLN A O 1
ATOM 2112 N N . GLN A 1 263 ? -53.717 15.623 80.867 1.00 91.75 263 GLN A N 1
ATOM 2113 C CA . GL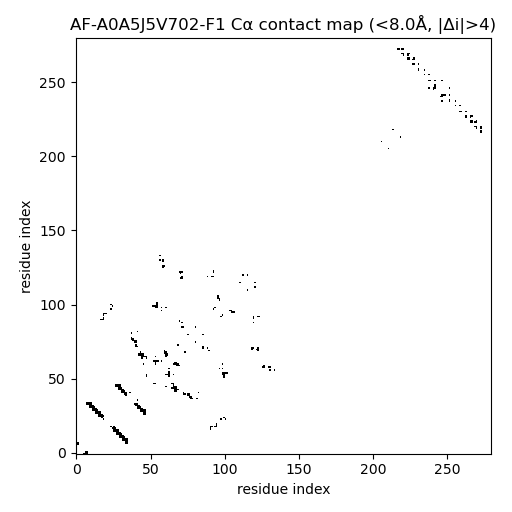N A 1 263 ? -52.505 16.294 80.409 1.00 91.75 263 GLN A CA 1
ATOM 2114 C C . GLN A 1 263 ? -51.549 16.631 81.561 1.00 91.75 263 GLN A C 1
ATOM 2116 O O . GLN A 1 263 ? -50.355 16.341 81.511 1.00 91.75 263 GLN A O 1
ATOM 2121 N N . PHE A 1 264 ? -52.086 17.194 82.646 1.00 91.88 264 PHE A N 1
ATOM 2122 C CA . PHE A 1 264 ? -51.305 17.499 83.841 1.00 91.88 264 PHE A CA 1
ATOM 2123 C C . PHE A 1 264 ? -50.636 16.248 84.432 1.00 91.88 264 PHE A C 1
ATOM 2125 O O . PHE A 1 264 ? -49.453 16.289 84.767 1.00 91.88 264 PHE A O 1
ATOM 2132 N N . PHE A 1 265 ? -51.360 15.127 84.522 1.00 89.81 265 PHE A N 1
ATOM 2133 C CA . PHE A 1 265 ? -50.794 13.876 85.033 1.00 89.81 265 PHE A CA 1
ATOM 2134 C C . PHE A 1 265 ? -49.711 13.303 84.113 1.00 89.81 265 PHE A C 1
ATOM 2136 O O . PHE A 1 265 ? -48.691 12.842 84.620 1.00 89.81 265 PHE A O 1
ATOM 2143 N N . HIS A 1 266 ? -49.869 13.398 82.790 1.00 90.19 266 HIS A N 1
ATOM 2144 C CA . HIS A 1 266 ? -48.826 12.996 81.840 1.00 90.19 266 HIS A CA 1
ATOM 2145 C C . HIS A 1 266 ? -47.553 13.846 81.983 1.00 90.19 266 HIS A C 1
ATOM 2147 O O . HIS A 1 266 ? -46.454 13.298 82.061 1.00 90.19 266 HIS A O 1
ATOM 2153 N N . ARG A 1 267 ? -47.675 15.167 82.153 1.00 89.38 267 ARG A N 1
ATOM 2154 C CA . ARG A 1 267 ? -46.520 16.051 82.404 1.00 89.38 267 ARG A CA 1
ATOM 2155 C C . ARG A 1 267 ? -45.835 15.771 83.740 1.00 89.38 267 ARG A C 1
ATOM 2157 O O . ARG A 1 267 ? -44.609 15.785 83.827 1.00 89.38 267 ARG A O 1
ATOM 2164 N N . CYS A 1 268 ? -46.605 15.481 84.790 1.00 86.31 268 CYS A N 1
ATOM 2165 C CA . CYS A 1 268 ? -46.044 15.082 86.081 1.00 86.31 268 CYS A CA 1
ATOM 2166 C C . CYS A 1 268 ? -45.309 13.738 86.004 1.00 86.31 268 CYS A C 1
ATOM 2168 O O . CYS A 1 268 ? -44.227 13.614 86.575 1.00 86.31 268 CYS A O 1
ATOM 2170 N N . ASN A 1 269 ? -45.867 12.754 85.296 1.00 83.06 269 ASN A N 1
ATOM 2171 C CA . ASN A 1 269 ? -45.246 11.442 85.115 1.00 83.06 269 ASN A CA 1
ATOM 2172 C C . ASN A 1 269 ? -43.962 11.532 84.278 1.00 83.06 269 ASN A C 1
ATOM 2174 O O . ASN A 1 269 ? -42.957 10.913 84.630 1.00 83.06 269 ASN A O 1
ATOM 2178 N N . GLU A 1 270 ? -43.956 12.363 83.233 1.00 83.62 270 GLU A N 1
ATOM 2179 C CA . GLU A 1 270 ? -42.763 12.651 82.436 1.00 83.62 270 GLU A CA 1
ATOM 2180 C C . GLU A 1 270 ? -41.656 13.258 83.313 1.00 83.62 270 GLU A C 1
ATOM 2182 O O . GLU A 1 270 ? -40.542 12.740 83.352 1.00 83.62 270 GLU A O 1
ATOM 2187 N N . MET A 1 271 ? -41.967 14.284 84.114 1.00 80.12 271 MET A N 1
ATOM 2188 C CA . MET A 1 271 ? -40.999 14.890 85.038 1.00 80.12 271 MET A CA 1
ATOM 2189 C C . MET A 1 271 ? -40.522 13.912 86.122 1.00 80.12 271 MET A C 1
ATOM 2191 O O . MET A 1 271 ? -39.328 13.858 86.415 1.00 80.12 271 MET A O 1
ATOM 2195 N N . ALA A 1 272 ? -41.411 13.092 86.688 1.00 77.75 272 ALA A N 1
ATOM 2196 C CA . ALA A 1 272 ? -41.044 12.080 87.677 1.00 77.75 272 ALA A CA 1
ATOM 2197 C C . ALA A 1 272 ? -40.038 11.063 87.106 1.00 77.75 272 ALA A C 1
ATOM 2199 O O . ALA A 1 272 ? -39.040 10.755 87.761 1.00 77.75 272 ALA A O 1
ATOM 2200 N N . SER A 1 273 ? -40.237 10.628 85.856 1.00 69.75 273 SER A N 1
ATOM 2201 C CA . SER A 1 273 ? -39.322 9.720 85.147 1.00 69.75 273 SER A CA 1
ATOM 2202 C C . SER A 1 273 ? -37.936 10.321 84.853 1.00 69.75 273 SER A C 1
ATOM 2204 O O . SER A 1 273 ? -36.973 9.581 84.676 1.00 69.75 273 SER A O 1
ATOM 2206 N N . THR A 1 274 ? -37.790 11.655 84.868 1.00 64.56 274 THR A N 1
ATOM 2207 C CA . THR A 1 274 ? -36.474 12.325 84.774 1.00 64.56 274 THR A CA 1
ATOM 2208 C C . THR A 1 274 ? -35.728 12.393 86.110 1.00 64.56 274 THR A C 1
ATOM 2210 O O . THR A 1 274 ? -34.528 12.660 86.131 1.00 64.56 274 THR A O 1
ATOM 2213 N N . SER A 1 275 ? -36.429 12.157 87.224 1.00 60.00 275 SER A N 1
ATOM 2214 C CA . SER A 1 275 ? -35.908 12.325 88.588 1.00 60.00 275 SER A CA 1
ATOM 2215 C C . SER A 1 275 ? -35.554 11.019 89.303 1.00 60.00 275 SER A C 1
ATOM 2217 O O . SER A 1 275 ? -34.974 11.062 90.387 1.00 60.00 275 SER A O 1
ATOM 2219 N N . SER A 1 276 ? -35.863 9.859 88.713 1.00 50.72 276 SER A N 1
ATOM 2220 C CA . SER A 1 276 ? -35.378 8.565 89.197 1.00 50.72 276 SER A CA 1
ATOM 2221 C C . SER A 1 276 ? -33.857 8.482 88.998 1.00 50.72 276 SER A C 1
ATOM 2223 O O . SER A 1 276 ? -33.403 8.502 87.851 1.00 50.72 276 SER A O 1
ATOM 2225 N N . PRO A 1 277 ? -33.051 8.419 90.074 1.00 45.78 277 PRO A N 1
ATOM 2226 C CA . PRO A 1 277 ? -31.605 8.389 89.963 1.00 45.78 277 PRO A CA 1
ATOM 2227 C C . PRO A 1 277 ? -31.150 7.031 89.438 1.00 45.78 277 PRO A C 1
ATOM 2229 O O . PRO A 1 277 ? -31.646 5.985 89.853 1.00 45.78 277 PRO A O 1
ATOM 2232 N N . THR A 1 278 ? -30.153 7.075 88.564 1.00 45.59 278 THR A N 1
ATOM 2233 C CA . THR A 1 278 ? -29.262 5.976 88.207 1.00 45.59 278 THR A CA 1
ATOM 2234 C C . THR A 1 278 ? -28.874 5.195 89.472 1.00 45.59 278 THR A C 1
ATOM 2236 O O . THR A 1 278 ? -28.079 5.677 90.279 1.00 45.59 278 THR A O 1
ATOM 2239 N N . SER A 1 279 ? -29.461 4.017 89.697 1.00 40.66 279 SER A N 1
ATOM 2240 C CA . SER A 1 279 ? -28.931 3.066 90.679 1.00 40.66 279 SER A CA 1
ATOM 2241 C C . SER A 1 279 ? -27.699 2.406 90.066 1.00 40.66 279 SER A C 1
ATOM 2243 O O . SER A 1 279 ? -27.813 1.669 89.090 1.00 40.66 279 SER A O 1
ATOM 2245 N N . VAL A 1 280 ? -26.537 2.761 90.616 1.00 38.34 280 VAL A N 1
ATOM 2246 C CA . VAL A 1 280 ? -25.255 2.052 90.471 1.00 38.34 280 VAL A CA 1
ATOM 2247 C C . VAL A 1 280 ? -25.292 0.769 91.292 1.00 38.34 280 VAL A C 1
ATOM 2249 O O . VAL A 1 280 ? -25.854 0.825 92.411 1.00 38.34 280 VAL A O 1
#

Secondary structure (DSSP, 8-state):
--TTS----EEEEEEEE--S-TTSPPEEEEEEEETTTTTSPPEEEEPPBTTBPPPTT-TTB-TTT-BB--HHHHT--TTT--HHHHHHHHHHHHHHS-TT--S-------S-GGGS-HHHHHHHHHHHHHHHHHHHHHHHHHHHHHHHHHHHHHHHHHHHHHHHHHHHHHHHHHHHHHHHHHHHHHHHHHHHHHHHHHHHHHHTTS-GGGGS---HHHHHHHHHHHHHHHHHHHHHHHHHHHHTTSS-HHHHHHHHHHHHHHHHHHHHHHHHHHHS----

Solvent-accessible surface area (backbone atoms only — not comparable to full-atom values): 16083 Å² total; per-residue (Å²): 104,53,103,78,82,46,86,63,72,59,55,74,46,78,51,72,49,76,50,98,49,96,83,63,82,70,43,44,37,39,37,34,36,48,82,58,54,68,76,44,61,65,48,42,26,42,66,82,40,95,92,54,58,48,45,90,80,48,77,38,39,42,60,89,76,19,42,50,60,46,56,61,56,77,66,53,45,61,84,89,48,52,72,68,59,50,51,54,47,51,41,52,50,39,60,46,55,39,58,72,53,90,67,85,53,74,69,80,88,79,71,64,80,86,83,49,55,73,56,58,53,49,42,52,50,52,41,52,52,45,51,52,50,53,53,50,50,53,55,52,51,56,50,51,53,54,51,50,55,52,48,52,53,51,54,52,51,51,54,49,50,55,50,52,52,51,53,52,51,51,52,49,53,53,49,53,50,51,52,51,52,51,49,55,52,49,50,52,51,51,52,50,46,63,65,44,52,66,53,50,63,72,47,70,84,50,57,78,75,71,77,51,94,66,58,71,59,58,46,55,29,49,54,24,50,53,52,34,53,50,48,52,52,51,46,54,52,50,54,52,34,42,78,69,67,75,43,55,69,75,59,50,57,52,49,49,55,51,46,54,52,52,36,50,53,25,53,50,51,33,54,50,54,73,64,64,72,86,82,126